Protein AF-A0A1U8QA23-F1 (afdb_monomer_lite)

pLDDT: mean 78.35, std 23.56, range [27.38, 98.5]

Structure (mmCIF, N/CA/C/O backbone):
data_AF-A0A1U8QA23-F1
#
_entry.id   AF-A0A1U8QA23-F1
#
loop_
_atom_site.group_PDB
_atom_site.id
_atom_site.type_symbol
_atom_site.label_atom_id
_atom_site.label_alt_id
_atom_site.label_comp_id
_atom_site.label_asym_id
_atom_site.label_entity_id
_atom_site.label_seq_id
_atom_site.pdbx_PDB_ins_code
_atom_site.Cartn_x
_atom_site.Cartn_y
_atom_site.Cartn_z
_atom_site.occupancy
_atom_site.B_iso_or_equiv
_atom_site.auth_seq_id
_atom_site.auth_comp_id
_atom_site.auth_asym_id
_atom_site.auth_atom_id
_atom_site.pdbx_PDB_model_num
ATOM 1 N N . MET A 1 1 ? 29.362 21.151 -8.380 1.00 37.22 1 MET A N 1
ATOM 2 C CA . MET A 1 1 ? 27.981 21.224 -8.911 1.00 37.22 1 MET A CA 1
ATOM 3 C C . MET A 1 1 ? 27.200 20.010 -8.411 1.00 37.22 1 MET A C 1
ATOM 5 O O . MET A 1 1 ? 27.409 18.971 -9.002 1.00 37.22 1 MET A O 1
ATOM 9 N N . ASN A 1 2 ? 26.430 20.076 -7.309 1.00 41.06 2 ASN A N 1
ATOM 10 C CA . ASN A 1 2 ? 25.436 19.033 -6.918 1.00 41.06 2 ASN A CA 1
ATOM 11 C C . ASN A 1 2 ? 24.645 19.322 -5.615 1.00 41.06 2 ASN A C 1
ATOM 13 O O . ASN A 1 2 ? 23.752 18.554 -5.280 1.00 41.06 2 ASN A O 1
ATOM 17 N N . GLY A 1 3 ? 24.900 20.423 -4.894 1.00 33.97 3 GLY A N 1
ATOM 18 C CA . GLY A 1 3 ? 24.151 20.753 -3.667 1.00 33.97 3 GLY A CA 1
ATOM 19 C C . GLY A 1 3 ? 22.783 21.406 -3.904 1.00 33.97 3 GLY A C 1
ATOM 20 O O . GLY A 1 3 ? 21.805 21.063 -3.246 1.00 33.97 3 GLY A O 1
ATOM 21 N N . GLU A 1 4 ? 22.675 22.308 -4.883 1.00 35.84 4 GLU A N 1
ATOM 22 C CA . GLU A 1 4 ? 21.451 23.106 -5.060 1.00 35.84 4 GLU A CA 1
ATOM 23 C C . GLU A 1 4 ? 20.293 22.324 -5.694 1.00 35.84 4 GLU A C 1
ATOM 25 O O . GLU A 1 4 ? 19.143 22.505 -5.302 1.00 35.84 4 GLU A O 1
ATOM 30 N N . LYS A 1 5 ? 20.572 21.373 -6.599 1.00 38.41 5 LYS A N 1
ATOM 31 C CA . LYS A 1 5 ? 19.530 20.531 -7.222 1.00 38.41 5 LYS A CA 1
ATOM 32 C C . LYS A 1 5 ? 18.782 19.665 -6.197 1.00 38.41 5 LYS A C 1
ATOM 34 O O . LYS A 1 5 ? 17.585 19.440 -6.345 1.00 38.41 5 LYS A O 1
ATOM 39 N N . PHE A 1 6 ? 19.460 19.231 -5.132 1.00 37.16 6 PHE A N 1
ATOM 40 C CA . PHE A 1 6 ? 18.865 18.429 -4.056 1.00 37.16 6 PHE A CA 1
ATOM 41 C C . PHE A 1 6 ? 17.946 19.257 -3.146 1.00 37.16 6 PHE A C 1
ATOM 43 O O . PHE A 1 6 ? 16.930 18.759 -2.656 1.00 37.16 6 PHE A O 1
ATOM 50 N N . LEU A 1 7 ? 18.277 20.537 -2.948 1.00 37.38 7 LEU A N 1
ATOM 51 C CA . LEU A 1 7 ? 17.457 21.469 -2.180 1.00 37.38 7 LEU A CA 1
ATOM 52 C C . LEU A 1 7 ? 16.174 21.824 -2.943 1.00 37.38 7 LEU A C 1
ATOM 54 O O . LEU A 1 7 ? 15.089 21.778 -2.366 1.00 37.38 7 LEU A O 1
ATOM 58 N N . TRP A 1 8 ? 16.279 22.049 -4.257 1.00 33.50 8 TRP A N 1
ATOM 59 C CA . TRP A 1 8 ? 15.119 22.226 -5.134 1.00 33.50 8 TRP A CA 1
ATOM 60 C C . TRP A 1 8 ? 14.220 20.992 -5.166 1.00 33.50 8 TRP A C 1
ATOM 62 O O . TRP A 1 8 ? 13.006 21.136 -5.089 1.00 33.50 8 TRP A O 1
ATOM 72 N N . TYR A 1 9 ? 14.788 19.785 -5.184 1.00 36.47 9 TYR A N 1
ATOM 73 C CA . TYR A 1 9 ? 14.017 18.541 -5.150 1.00 36.47 9 TYR A CA 1
ATOM 74 C C . TYR A 1 9 ? 13.249 18.352 -3.833 1.00 36.47 9 TYR A C 1
ATOM 76 O O . TYR A 1 9 ? 12.085 17.960 -3.836 1.00 36.47 9 TYR A O 1
ATOM 84 N N . ARG A 1 10 ? 13.867 18.700 -2.696 1.00 41.16 10 ARG A N 1
ATOM 85 C CA . ARG A 1 10 ? 13.212 18.683 -1.379 1.00 41.16 10 ARG A CA 1
ATOM 86 C C . ARG A 1 10 ? 12.112 19.729 -1.260 1.00 41.16 10 ARG A C 1
ATOM 88 O O . ARG A 1 10 ? 11.054 19.414 -0.731 1.00 41.16 10 ARG A O 1
ATOM 95 N N . ILE A 1 11 ? 12.336 20.940 -1.770 1.00 38.09 11 ILE A N 1
ATOM 96 C CA . ILE A 1 11 ? 11.325 22.006 -1.789 1.00 38.09 11 ILE A C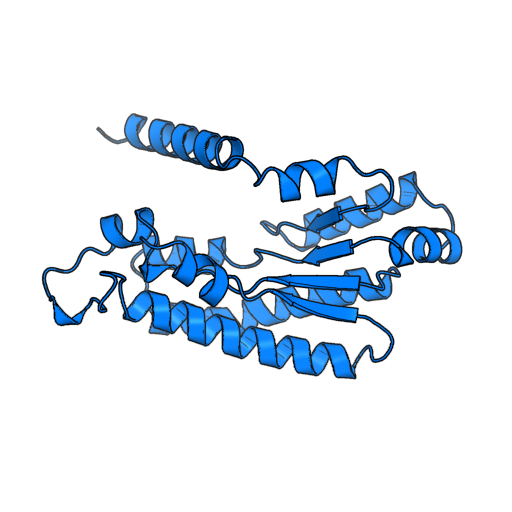A 1
ATOM 97 C C . ILE A 1 11 ? 10.185 21.644 -2.750 1.00 38.09 11 ILE A C 1
ATOM 99 O O . ILE A 1 11 ? 9.025 21.883 -2.428 1.00 38.09 11 ILE A O 1
ATOM 103 N N . PHE A 1 12 ? 10.489 21.016 -3.889 1.00 35.00 12 PHE A N 1
ATOM 104 C CA . PHE A 1 12 ? 9.500 20.537 -4.854 1.00 35.00 12 PHE A CA 1
ATOM 105 C C . PHE A 1 12 ? 8.664 19.386 -4.287 1.00 35.00 12 PHE A C 1
ATOM 107 O O . PHE A 1 12 ? 7.449 19.430 -4.409 1.00 35.00 12 PHE A O 1
ATOM 114 N N . LEU A 1 13 ? 9.266 18.419 -3.584 1.00 37.62 13 LEU A N 1
ATOM 115 C CA . LEU A 1 13 ? 8.546 17.343 -2.888 1.00 37.62 13 LEU A CA 1
ATOM 116 C C . LEU A 1 13 ? 7.729 17.846 -1.692 1.00 37.62 13 LEU A C 1
ATOM 118 O O . LEU A 1 13 ? 6.602 17.393 -1.514 1.00 37.62 13 LEU A O 1
ATOM 122 N N . LEU A 1 14 ? 8.245 18.798 -0.901 1.00 31.80 14 LEU A N 1
ATOM 123 C CA . LEU A 1 14 ? 7.465 19.434 0.170 1.00 31.80 14 LEU A CA 1
ATOM 124 C C . LEU A 1 14 ? 6.274 20.205 -0.404 1.00 31.80 14 LEU A C 1
ATOM 126 O O . LEU A 1 14 ? 5.190 20.173 0.168 1.00 31.80 14 LEU A O 1
ATOM 130 N N . ARG A 1 15 ? 6.463 20.875 -1.547 1.00 30.28 15 ARG A N 1
ATOM 131 C CA . ARG A 1 15 ? 5.374 21.542 -2.260 1.00 30.28 15 ARG A CA 1
ATOM 132 C C . ARG A 1 15 ? 4.425 20.541 -2.902 1.00 30.28 15 ARG A C 1
ATOM 134 O O . ARG A 1 15 ? 3.243 20.794 -2.834 1.00 30.28 15 ARG A O 1
ATOM 141 N N . LEU A 1 16 ? 4.869 19.398 -3.424 1.00 31.14 16 LEU A N 1
ATOM 142 C CA . LEU A 1 16 ? 3.978 18.363 -3.966 1.00 31.14 16 LEU A CA 1
ATOM 143 C C . LEU A 1 16 ? 3.131 17.713 -2.861 1.00 31.14 16 LEU A C 1
ATOM 145 O O . LEU A 1 16 ? 1.936 17.522 -3.039 1.00 31.14 16 LEU A O 1
ATOM 149 N N . LEU A 1 17 ? 3.720 17.453 -1.689 1.00 35.16 17 LEU A N 1
ATOM 150 C CA . LEU A 1 17 ? 3.010 16.955 -0.503 1.00 35.16 17 LEU A CA 1
ATOM 151 C C . LEU A 1 17 ? 1.998 17.964 0.064 1.00 35.16 17 LEU A C 1
ATOM 153 O O . LEU A 1 17 ? 1.035 17.553 0.705 1.00 35.16 17 LEU A O 1
ATOM 157 N N . LEU A 1 18 ? 2.202 19.262 -0.184 1.00 33.88 18 LEU A N 1
ATOM 158 C CA . LEU A 1 18 ? 1.293 20.344 0.212 1.00 33.88 18 LEU A CA 1
ATOM 159 C C . LEU A 1 18 ? 0.387 20.849 -0.931 1.00 33.88 18 LEU A C 1
ATOM 161 O O . LEU A 1 18 ? -0.528 21.622 -0.665 1.00 33.88 18 LEU A O 1
ATOM 165 N N . ALA A 1 19 ? 0.634 20.443 -2.180 1.00 27.38 19 ALA A N 1
ATOM 166 C CA . ALA A 1 19 ? -0.038 20.950 -3.382 1.00 27.38 19 ALA A CA 1
ATOM 167 C C . ALA A 1 19 ? -0.711 19.865 -4.223 1.00 27.38 19 ALA A C 1
ATOM 169 O O . ALA A 1 19 ? -1.238 20.186 -5.284 1.00 27.38 19 ALA A O 1
ATOM 170 N N . VAL A 1 20 ? -0.766 18.609 -3.767 1.00 32.06 20 VAL A N 1
ATOM 171 C CA . VAL A 1 20 ? -1.912 17.777 -4.142 1.00 32.06 20 VAL A CA 1
ATOM 172 C C . VAL A 1 20 ? -3.108 18.469 -3.494 1.00 32.06 20 VAL A C 1
ATOM 174 O O . VAL A 1 20 ? -3.175 18.484 -2.260 1.00 32.06 20 VAL A O 1
ATOM 177 N N . PRO A 1 21 ? -4.031 19.084 -4.261 1.00 29.62 21 PRO A N 1
ATOM 178 C CA . PRO A 1 21 ? -5.294 19.450 -3.669 1.00 29.62 21 PRO A CA 1
ATOM 179 C C . PRO A 1 21 ? -5.862 18.124 -3.187 1.00 29.62 21 PRO A C 1
ATOM 181 O O . PRO A 1 21 ? -6.154 17.236 -3.990 1.00 29.62 21 PRO A O 1
ATOM 184 N N . LEU A 1 22 ? -5.932 17.954 -1.865 1.00 35.25 22 LEU A N 1
ATOM 185 C CA . LEU A 1 22 ? -6.851 17.002 -1.270 1.00 35.25 22 LEU A CA 1
ATOM 186 C C . LEU A 1 22 ? -8.131 17.170 -2.075 1.00 35.25 22 LEU A C 1
ATOM 188 O O . LEU A 1 22 ? -8.658 18.286 -2.138 1.00 35.25 22 LEU A O 1
ATOM 192 N N . VAL A 1 23 ? -8.545 16.108 -2.772 1.00 31.39 23 VAL A N 1
ATOM 193 C CA . VAL A 1 23 ? -9.806 16.092 -3.513 1.00 31.39 23 VAL A CA 1
ATOM 194 C C . VAL A 1 23 ? -10.829 16.777 -2.603 1.00 31.39 23 VAL A C 1
ATOM 196 O O . VAL A 1 23 ? -10.808 16.493 -1.402 1.00 31.39 23 VAL A O 1
ATOM 199 N N . PRO A 1 24 ? -11.666 17.714 -3.077 1.00 28.77 24 PRO A N 1
ATOM 200 C CA . PRO A 1 24 ? -12.585 18.436 -2.197 1.00 28.77 24 PRO A CA 1
ATOM 201 C C . PRO A 1 24 ? -13.395 17.502 -1.275 1.00 28.77 24 PRO A C 1
ATOM 203 O O . PRO A 1 24 ? -13.703 17.872 -0.146 1.00 28.77 24 PRO A O 1
ATOM 206 N N . SER A 1 25 ? -13.619 16.250 -1.698 1.00 32.06 25 SER A N 1
ATOM 207 C CA . SER A 1 25 ? -14.158 15.154 -0.884 1.00 32.06 25 SER A CA 1
ATOM 208 C C . SER A 1 25 ? -13.278 14.724 0.302 1.00 32.06 25 SER A C 1
ATOM 210 O O . SER A 1 25 ? -13.803 14.513 1.386 1.00 32.06 25 SER A O 1
ATOM 212 N N . LEU A 1 26 ? -11.952 14.640 0.156 1.00 32.28 26 LEU A N 1
ATOM 213 C CA . LEU A 1 26 ? -11.015 14.335 1.245 1.00 32.28 26 LEU A CA 1
ATOM 214 C C . LEU A 1 26 ? -10.859 15.513 2.219 1.00 32.28 26 LEU A C 1
ATOM 216 O O . LEU A 1 26 ? -10.687 15.296 3.412 1.00 32.28 26 LEU A O 1
ATOM 220 N N . SER A 1 27 ? -10.941 16.761 1.738 1.00 28.70 27 SER A N 1
ATOM 221 C CA . SER A 1 27 ? -10.941 17.940 2.621 1.00 28.70 27 SER A CA 1
ATOM 222 C C . SER A 1 27 ? -12.263 18.092 3.384 1.00 28.70 27 SER A C 1
ATOM 224 O O . SER A 1 27 ? -12.243 18.505 4.542 1.00 28.70 27 SER A O 1
ATOM 226 N N . ALA A 1 28 ? -13.391 17.695 2.782 1.00 29.94 28 ALA A N 1
ATOM 227 C CA . ALA A 1 28 ? -14.678 17.583 3.468 1.00 29.94 28 ALA A CA 1
ATOM 228 C C . ALA A 1 28 ? -14.675 16.451 4.514 1.00 29.94 28 ALA A C 1
ATOM 230 O O . ALA A 1 28 ? -15.148 16.651 5.625 1.00 29.94 28 ALA A O 1
ATOM 231 N N . MET A 1 29 ? -14.038 15.315 4.210 1.00 31.12 29 MET A N 1
ATOM 232 C CA . MET A 1 29 ? -13.880 14.182 5.134 1.00 31.12 29 MET A CA 1
ATOM 233 C C . MET A 1 29 ? -12.963 14.483 6.335 1.00 31.12 29 MET A C 1
ATOM 235 O O . MET A 1 29 ? -13.013 13.781 7.335 1.00 31.12 29 MET A O 1
ATOM 239 N N . LEU A 1 30 ? -12.136 15.532 6.246 1.00 35.66 30 LEU A N 1
ATOM 240 C CA . LEU A 1 30 ? -11.261 16.018 7.322 1.00 35.66 30 LEU A CA 1
ATOM 241 C C . LEU A 1 30 ? -11.875 17.163 8.152 1.00 35.66 30 LEU A C 1
ATOM 243 O O . LEU A 1 30 ? -11.261 17.585 9.128 1.00 35.66 30 LEU A O 1
ATOM 247 N N . ARG A 1 31 ? -13.036 17.704 7.753 1.00 29.44 31 ARG A N 1
ATOM 248 C CA . ARG A 1 31 ? -13.739 18.806 8.447 1.00 29.44 31 ARG A CA 1
ATOM 249 C C . ARG A 1 31 ? -15.010 18.367 9.166 1.00 29.44 31 ARG A C 1
ATOM 251 O O . ARG A 1 31 ? -15.673 19.205 9.766 1.00 29.44 31 ARG A O 1
ATOM 258 N N . ASP A 1 32 ? -15.364 17.096 9.063 1.00 33.31 32 ASP A N 1
ATOM 259 C CA . ASP A 1 32 ? -16.530 16.551 9.732 1.00 33.31 32 ASP A CA 1
ATOM 260 C C . ASP A 1 32 ? -16.111 16.021 11.110 1.00 33.31 32 ASP A C 1
ATOM 262 O O . ASP A 1 32 ? -15.373 15.039 11.207 1.00 33.31 32 ASP A O 1
ATOM 266 N N . ASP A 1 33 ? -16.581 16.670 12.179 1.00 36.66 33 ASP A N 1
ATOM 267 C CA . ASP A 1 33 ? -16.347 16.280 13.581 1.00 36.66 33 ASP A CA 1
ATOM 268 C C . ASP A 1 33 ? -16.887 14.866 13.909 1.00 36.66 33 ASP A C 1
ATOM 270 O O . ASP A 1 33 ? -16.717 14.366 15.023 1.00 36.66 33 ASP A O 1
ATOM 274 N N . THR A 1 34 ? -17.529 14.196 12.944 1.00 33.78 34 THR A N 1
ATOM 275 C CA . THR A 1 34 ? -18.021 12.818 13.046 1.00 33.78 34 THR A CA 1
ATOM 276 C C . THR A 1 34 ? -17.021 11.752 12.573 1.00 33.78 34 THR A C 1
ATOM 278 O O . THR A 1 34 ? -17.153 10.599 12.985 1.00 33.78 34 THR A O 1
ATOM 281 N N . VAL A 1 35 ? -15.992 12.097 11.780 1.00 38.47 35 VAL A N 1
ATOM 282 C CA . VAL A 1 35 ? -14.988 11.141 11.270 1.00 38.47 35 VAL A CA 1
ATOM 283 C C . VAL A 1 35 ? -13.599 11.513 11.783 1.00 38.47 35 VAL A C 1
ATOM 285 O O . VAL A 1 35 ? -12.845 12.261 11.165 1.00 38.47 35 VAL A O 1
ATOM 288 N N . SER A 1 36 ? -13.206 10.934 12.918 1.00 47.22 36 SER A N 1
ATOM 289 C CA . SER A 1 36 ? -11.806 10.983 13.351 1.00 47.22 36 SER A CA 1
ATOM 290 C C . SER A 1 36 ? -10.959 10.107 12.422 1.00 47.22 36 SER A C 1
ATOM 292 O O . SER A 1 36 ? -10.948 8.883 12.554 1.00 47.22 36 SER A O 1
ATOM 294 N N . LEU A 1 37 ? -10.267 10.721 11.456 1.00 44.41 37 LEU A N 1
ATOM 295 C CA . LEU A 1 37 ? -9.309 10.031 10.592 1.00 44.41 37 LEU A CA 1
ATOM 296 C C . LEU A 1 37 ? -7.952 9.932 11.299 1.00 44.41 37 LEU A C 1
ATOM 298 O O . LEU A 1 37 ? -7.150 10.867 11.282 1.00 44.41 37 LEU A O 1
ATOM 302 N N . ALA A 1 38 ? -7.658 8.776 11.889 1.00 51.66 38 ALA A N 1
ATOM 303 C CA . ALA A 1 38 ? -6.324 8.492 12.408 1.00 51.66 38 ALA A CA 1
ATOM 304 C C . ALA A 1 38 ? -5.450 7.946 11.270 1.00 51.66 38 ALA A C 1
ATOM 306 O O . ALA A 1 38 ? -5.527 6.770 10.906 1.00 51.66 38 ALA A O 1
ATOM 307 N N . LYS A 1 39 ? -4.624 8.816 10.679 1.00 48.69 39 LYS A N 1
ATOM 308 C CA . LYS A 1 39 ? -3.647 8.430 9.655 1.00 48.69 39 LYS A CA 1
ATOM 309 C C . LYS A 1 39 ? -2.313 8.092 10.318 1.00 48.69 39 LYS A C 1
ATOM 311 O O . LYS A 1 39 ? -1.607 8.993 10.764 1.00 48.69 39 LYS A O 1
ATOM 316 N N . LEU A 1 40 ? -1.943 6.810 10.344 1.00 51.88 40 LEU A N 1
ATOM 317 C CA . LEU A 1 40 ? -0.582 6.403 10.704 1.00 51.88 40 LEU A CA 1
ATOM 318 C C . LEU A 1 40 ? 0.261 6.300 9.430 1.00 51.88 40 LEU A C 1
ATOM 320 O O . LEU A 1 40 ? 0.161 5.342 8.666 1.00 51.88 40 LEU A O 1
ATOM 324 N N . ILE A 1 41 ? 1.107 7.304 9.212 1.00 46.47 41 ILE A N 1
ATOM 325 C CA . ILE A 1 41 ? 2.158 7.279 8.187 1.00 46.47 41 ILE A CA 1
ATOM 326 C C . ILE A 1 41 ? 3.345 6.502 8.800 1.00 46.47 41 ILE A C 1
ATOM 328 O O . ILE A 1 41 ? 3.459 6.389 10.008 1.00 46.47 41 ILE A O 1
ATOM 332 N N . CYS A 1 42 ? 4.243 5.857 8.061 1.00 50.19 42 CYS A N 1
ATOM 333 C CA . CYS A 1 42 ? 5.327 5.105 8.722 1.00 50.19 42 CYS A CA 1
ATOM 334 C C . CYS A 1 42 ? 6.676 5.380 8.084 1.00 50.19 42 CYS A C 1
ATOM 336 O O . CYS A 1 42 ? 7.000 4.839 7.037 1.00 50.19 42 CYS A O 1
ATOM 338 N N . TRP A 1 43 ? 7.482 6.190 8.773 1.00 37.28 43 TRP A N 1
ATOM 339 C CA . TRP A 1 43 ? 8.927 6.307 8.536 1.00 37.28 43 TRP A CA 1
ATOM 340 C C . TRP A 1 43 ? 9.746 5.637 9.661 1.00 37.28 43 TRP A C 1
ATOM 342 O O . TRP A 1 43 ? 10.838 5.128 9.442 1.00 37.28 43 TRP A O 1
ATOM 352 N N . LYS A 1 44 ? 9.146 5.516 10.854 1.00 54.38 44 LYS A N 1
ATOM 353 C CA . LYS A 1 44 ? 9.478 4.562 11.923 1.00 54.38 44 LYS A CA 1
ATOM 354 C C . LYS A 1 44 ? 8.155 4.111 12.530 1.00 54.38 44 LYS A C 1
ATOM 356 O O . LYS A 1 44 ? 7.578 4.850 13.324 1.00 54.38 44 LYS A O 1
ATOM 361 N N . GLY A 1 45 ? 7.658 2.932 12.158 1.00 54.19 45 GLY A N 1
ATOM 362 C CA . GLY A 1 45 ? 6.313 2.517 12.575 1.00 54.19 45 GLY A CA 1
ATOM 363 C C . GLY A 1 45 ? 6.103 2.474 14.086 1.00 54.19 45 GLY A C 1
ATOM 364 O O . GLY A 1 45 ? 5.007 2.753 14.551 1.00 54.19 45 GLY A O 1
ATOM 365 N N . GLN A 1 46 ? 7.165 2.243 14.863 1.00 61.78 46 GLN A N 1
ATOM 366 C CA . GLN A 1 46 ? 7.075 2.2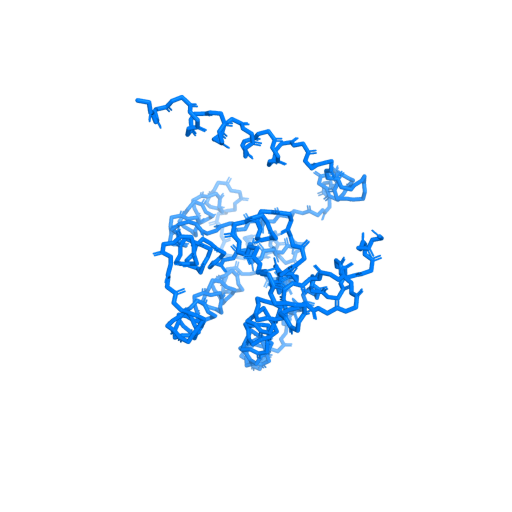83 16.319 1.00 61.78 46 GLN A CA 1
ATOM 367 C C . GLN A 1 46 ? 6.834 3.700 16.860 1.00 61.78 46 GLN A C 1
ATOM 369 O O . GLN A 1 46 ? 5.950 3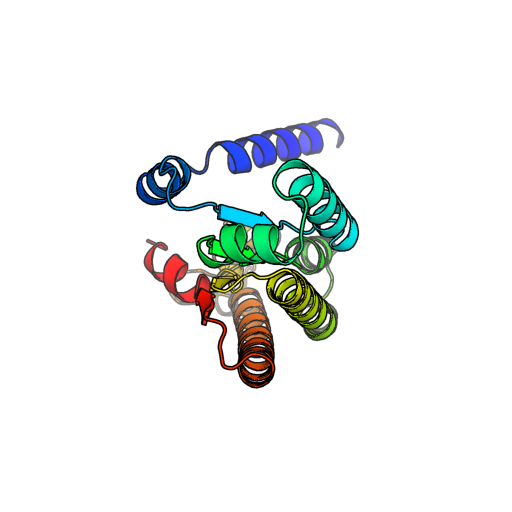.870 17.681 1.00 61.78 46 GLN A O 1
ATOM 374 N N . VAL A 1 47 ? 7.516 4.723 16.331 1.00 69.94 47 VAL A N 1
ATOM 375 C CA . VAL A 1 47 ? 7.400 6.105 16.838 1.00 69.94 47 VAL A CA 1
ATOM 376 C C . VAL A 1 47 ? 5.999 6.671 16.616 1.00 69.94 47 VAL A C 1
ATOM 378 O O . VAL A 1 47 ? 5.451 7.302 17.510 1.00 69.94 47 VAL A O 1
ATOM 381 N N . GLN A 1 48 ? 5.387 6.425 15.453 1.00 65.94 48 GLN A N 1
ATOM 382 C CA . GLN A 1 48 ? 4.021 6.904 15.214 1.00 65.94 48 GLN A CA 1
ATOM 383 C C . GLN A 1 48 ? 2.979 6.140 16.030 1.00 65.94 48 GLN A C 1
ATOM 385 O O . GLN A 1 48 ? 2.008 6.737 16.481 1.00 65.94 48 GLN A O 1
ATOM 390 N N . LEU A 1 49 ? 3.196 4.844 16.271 1.00 71.06 49 LEU A N 1
ATOM 391 C CA . LEU A 1 49 ? 2.369 4.084 17.205 1.00 71.06 49 LEU A CA 1
ATOM 392 C C . LEU A 1 49 ? 2.539 4.579 18.648 1.00 71.06 49 LEU A C 1
ATOM 394 O O . LEU A 1 49 ? 1.566 4.593 19.394 1.00 71.06 49 LEU A O 1
ATOM 398 N N . ASP A 1 50 ? 3.742 4.998 19.041 1.00 76.50 50 ASP A N 1
ATOM 399 C CA . ASP A 1 50 ? 4.003 5.563 20.365 1.00 76.50 50 ASP A CA 1
ATOM 400 C C . ASP A 1 50 ? 3.324 6.934 20.513 1.00 76.50 50 ASP A C 1
ATOM 402 O O . ASP A 1 50 ? 2.604 7.147 21.483 1.00 76.50 50 ASP A O 1
ATOM 406 N N . TRP A 1 51 ? 3.428 7.816 19.512 1.00 79.00 51 TRP A N 1
ATOM 407 C CA . TRP A 1 51 ? 2.689 9.086 19.487 1.00 79.00 51 TRP A CA 1
ATOM 408 C C . TRP A 1 51 ? 1.178 8.888 19.498 1.00 79.00 51 TRP A C 1
ATOM 410 O O . TRP A 1 51 ? 0.474 9.615 20.192 1.00 79.00 51 TRP A O 1
ATOM 420 N N . PHE A 1 52 ? 0.674 7.898 18.761 1.00 77.62 52 PHE A N 1
ATOM 421 C CA . PHE A 1 52 ? -0.736 7.533 18.804 1.00 77.62 52 PHE A CA 1
ATOM 422 C C . PHE A 1 52 ? -1.147 7.127 20.221 1.00 77.62 52 PHE A C 1
ATOM 424 O O . PHE A 1 52 ? -2.120 7.657 20.746 1.00 77.62 52 PHE A O 1
ATOM 431 N N . LYS A 1 53 ? -0.375 6.257 20.882 1.00 76.75 53 LYS A N 1
ATOM 432 C CA . LYS A 1 53 ? -0.632 5.861 22.274 1.00 76.75 53 LYS A CA 1
ATOM 433 C C . LYS A 1 53 ? -0.582 7.046 23.233 1.00 76.75 53 LYS A C 1
ATOM 435 O O . LYS A 1 53 ? -1.426 7.136 24.119 1.00 76.75 53 LYS A O 1
ATOM 440 N N . ASP A 1 54 ? 0.385 7.942 23.076 1.00 82.12 54 ASP A N 1
ATOM 441 C CA . ASP A 1 54 ? 0.496 9.135 23.915 1.00 82.12 54 ASP A CA 1
ATOM 442 C C . ASP A 1 54 ? -0.667 10.102 23.681 1.00 82.12 54 ASP A C 1
ATOM 444 O O . ASP A 1 54 ? -1.201 10.664 24.636 1.00 82.12 54 ASP A O 1
ATOM 448 N N . HIS A 1 55 ? -1.135 10.228 22.439 1.00 81.38 55 HIS A N 1
ATOM 449 C CA . HIS A 1 55 ? -2.341 10.980 22.128 1.00 81.38 55 HIS A CA 1
ATOM 450 C C . HIS A 1 55 ? -3.586 10.336 22.743 1.00 81.38 55 HIS A C 1
ATOM 452 O O . HIS A 1 55 ? -4.380 11.051 23.351 1.00 81.38 55 HIS A O 1
ATOM 458 N N . LEU A 1 56 ? -3.734 9.006 22.678 1.00 78.69 56 LEU A N 1
ATOM 459 C CA . LEU A 1 56 ? -4.839 8.304 23.338 1.00 78.69 56 LEU A CA 1
ATOM 460 C C . LEU A 1 56 ? -4.900 8.645 24.832 1.00 78.69 56 LEU A C 1
ATOM 462 O O . LEU A 1 56 ? -5.960 9.028 25.312 1.00 78.69 56 LEU A O 1
ATOM 466 N N . LYS A 1 57 ? -3.758 8.652 25.535 1.00 81.62 57 LYS A N 1
ATOM 467 C CA . LYS A 1 57 ? -3.692 9.056 26.955 1.00 81.62 57 LYS A CA 1
ATOM 468 C C . LYS A 1 57 ? -4.184 10.487 27.221 1.00 81.62 57 LYS A C 1
ATOM 470 O O . LYS A 1 57 ? -4.533 10.795 28.355 1.00 81.62 57 LYS A O 1
ATOM 475 N N . SER A 1 58 ? -4.176 11.369 26.218 1.00 82.00 58 SER A N 1
ATOM 476 C CA . SER A 1 58 ? -4.683 12.744 26.342 1.00 82.00 58 SER A CA 1
ATOM 477 C C . SER A 1 58 ? -6.188 12.885 26.093 1.00 82.00 58 SER A C 1
ATOM 479 O O . SER A 1 58 ? -6.769 13.882 26.512 1.00 82.00 58 SER A O 1
ATOM 481 N N . ILE A 1 59 ? -6.823 11.915 25.421 1.00 79.94 59 ILE A N 1
ATOM 482 C CA . ILE A 1 59 ? -8.231 12.006 24.989 1.00 79.94 59 ILE A CA 1
ATOM 483 C C . ILE A 1 59 ? -9.150 10.967 25.640 1.00 79.94 59 ILE A C 1
ATOM 485 O O . ILE A 1 59 ? -10.370 11.070 25.494 1.00 79.94 59 ILE A O 1
ATOM 489 N N . CYS A 1 60 ? -8.582 9.967 26.314 1.00 81.12 60 CYS A N 1
ATOM 490 C CA . CYS A 1 60 ? -9.295 8.951 27.076 1.00 81.12 60 CYS A CA 1
ATOM 491 C C . CYS A 1 60 ? -8.446 8.456 28.256 1.00 81.12 60 CYS A C 1
ATOM 493 O O . CYS A 1 60 ? -7.219 8.392 28.175 1.00 81.12 60 CYS A O 1
ATOM 495 N N . TYR A 1 61 ? -9.108 8.085 29.353 1.00 83.44 61 TYR A N 1
ATOM 496 C CA . TYR A 1 61 ? -8.448 7.693 30.605 1.00 83.44 61 TYR A CA 1
ATOM 497 C C . TYR A 1 61 ? -8.598 6.204 30.928 1.00 83.44 61 TYR A C 1
ATOM 499 O O . TYR A 1 61 ? -7.793 5.643 31.670 1.00 83.44 61 TYR A O 1
ATOM 507 N N . THR A 1 62 ? -9.618 5.549 30.369 1.00 84.94 62 THR A N 1
ATOM 508 C CA . THR A 1 62 ? -9.875 4.113 30.553 1.00 84.94 62 THR A CA 1
ATOM 509 C C . THR A 1 62 ? -9.906 3.390 29.213 1.00 84.94 62 THR A C 1
ATOM 511 O O . THR A 1 62 ? -10.268 3.977 28.195 1.00 84.94 62 THR A O 1
ATOM 514 N N . GLN A 1 63 ? -9.585 2.092 29.210 1.00 81.44 63 GLN A N 1
ATOM 515 C CA . GLN A 1 63 ? -9.623 1.275 27.992 1.00 81.44 63 GLN A CA 1
ATOM 516 C C . GLN A 1 63 ? -11.007 1.306 27.324 1.00 81.44 63 GLN A C 1
ATOM 518 O O . GLN A 1 63 ? -11.098 1.412 26.105 1.00 81.44 63 GLN A O 1
ATOM 523 N N . THR A 1 64 ? -12.079 1.263 28.118 1.00 85.00 64 THR A N 1
ATOM 524 C CA . THR A 1 64 ? -13.462 1.314 27.626 1.00 85.00 64 THR A CA 1
ATOM 525 C C . THR A 1 64 ? -13.784 2.654 26.969 1.00 85.00 64 THR A C 1
ATOM 527 O O . THR A 1 64 ? -14.395 2.689 25.905 1.00 85.00 64 THR A O 1
ATOM 530 N N . GLU A 1 65 ? -13.343 3.762 27.568 1.00 83.94 65 GLU A N 1
ATOM 531 C CA . GLU A 1 65 ? -13.531 5.096 26.993 1.00 83.94 65 GLU A CA 1
ATOM 532 C C . GLU A 1 65 ? -12.743 5.261 25.688 1.00 83.94 65 GLU A C 1
ATOM 534 O O . GLU A 1 65 ? -13.274 5.792 24.711 1.00 83.94 65 GLU A O 1
ATOM 539 N N . CYS A 1 66 ? -11.498 4.776 25.656 1.00 81.12 66 CYS A N 1
ATOM 540 C CA . CYS A 1 66 ? -10.686 4.771 24.445 1.00 81.12 66 CYS A CA 1
ATOM 541 C C . CYS A 1 66 ? -11.368 3.963 23.340 1.00 81.12 66 CYS A C 1
ATOM 543 O O . CYS A 1 66 ? -11.571 4.482 22.247 1.00 81.12 66 CYS A O 1
ATOM 545 N N . ALA A 1 67 ? -11.793 2.733 23.638 1.00 83.00 67 ALA A N 1
ATOM 546 C CA . ALA A 1 67 ? -12.470 1.877 22.673 1.00 83.00 67 ALA A CA 1
ATOM 547 C C . ALA A 1 67 ? -13.743 2.533 22.119 1.00 83.00 67 ALA A C 1
ATOM 549 O O . ALA A 1 67 ? -13.907 2.596 20.909 1.00 83.00 67 ALA A O 1
ATOM 550 N N . HIS A 1 68 ? -14.585 3.124 22.970 1.00 84.12 68 HIS A N 1
ATOM 551 C CA . HIS A 1 68 ? -15.809 3.803 22.532 1.00 84.12 68 HIS A CA 1
ATOM 552 C C . HIS A 1 68 ? -15.541 5.046 21.659 1.00 84.12 68 HIS A C 1
ATOM 554 O O . HIS A 1 68 ? -16.330 5.375 20.775 1.00 84.12 68 HIS A O 1
ATOM 560 N N . LYS A 1 69 ? -14.431 5.765 21.875 1.00 81.12 69 LYS A N 1
ATOM 561 C CA . LYS A 1 69 ? -14.030 6.874 20.987 1.00 81.12 69 LYS A CA 1
ATOM 562 C C . LYS A 1 69 ? -13.495 6.360 19.649 1.00 81.12 69 LYS A C 1
ATOM 564 O O . LYS A 1 69 ? -13.781 6.952 18.612 1.00 81.12 69 LYS A O 1
ATOM 569 N N . LEU A 1 70 ? -12.732 5.269 19.669 1.00 83.38 70 LEU A N 1
ATOM 570 C CA . LEU A 1 70 ? -12.093 4.715 18.477 1.00 83.38 70 LEU A CA 1
ATOM 571 C C . LEU A 1 70 ? -13.022 3.827 17.639 1.00 83.38 70 LEU A C 1
ATOM 573 O O . LEU A 1 70 ? -12.788 3.704 16.440 1.00 83.38 70 LEU A O 1
ATOM 577 N N . GLU A 1 71 ? -14.093 3.265 18.208 1.00 82.12 71 GLU A N 1
ATOM 578 C CA . GLU A 1 71 ? -15.051 2.434 17.460 1.00 82.12 71 GLU A CA 1
ATOM 579 C C . GLU A 1 71 ? -15.713 3.219 16.315 1.00 82.12 71 GLU A C 1
ATOM 581 O O . GLU A 1 71 ? -16.048 2.653 15.279 1.00 82.12 71 GLU A O 1
ATOM 586 N N . ARG A 1 72 ? -15.879 4.536 16.502 1.00 80.12 72 ARG A N 1
ATOM 587 C CA . ARG A 1 72 ? -16.509 5.453 15.538 1.00 80.12 72 ARG A CA 1
ATOM 588 C C . ARG A 1 72 ? -15.503 6.091 14.584 1.00 80.12 72 ARG A C 1
ATOM 590 O O . ARG A 1 72 ? -15.895 6.770 13.641 1.00 80.12 72 ARG A O 1
ATOM 597 N N . ALA A 1 73 ? -14.212 5.904 14.844 1.00 84.56 73 ALA A N 1
ATOM 598 C CA . ALA A 1 73 ? -13.138 6.470 14.051 1.00 84.56 73 ALA A CA 1
ATOM 599 C C . ALA A 1 73 ? -12.800 5.575 12.852 1.00 84.56 73 ALA A C 1
ATOM 601 O O . ALA A 1 73 ? -12.950 4.350 12.883 1.00 84.56 73 ALA A O 1
ATOM 602 N N . LEU A 1 74 ? -12.284 6.206 11.799 1.00 85.44 74 LEU A N 1
ATOM 603 C CA . LEU A 1 74 ? -11.783 5.521 10.619 1.00 85.44 74 LEU A CA 1
ATOM 604 C C . LEU A 1 74 ? -10.257 5.532 10.640 1.00 85.44 74 LEU A C 1
ATOM 606 O O . LEU A 1 74 ? -9.625 6.590 10.594 1.00 85.44 74 LEU A O 1
ATOM 610 N N . PHE A 1 75 ? -9.650 4.352 10.671 1.00 86.94 75 PHE A N 1
ATOM 611 C CA . PHE A 1 75 ? -8.198 4.227 10.710 1.00 86.94 75 PHE A CA 1
ATOM 612 C C . PHE A 1 75 ? -7.642 3.983 9.321 1.00 86.94 75 PHE A C 1
ATOM 614 O O . PHE A 1 75 ? -7.979 2.989 8.686 1.00 86.94 75 PHE A O 1
ATOM 621 N N . LEU A 1 76 ? -6.743 4.853 8.868 1.00 88.00 76 LEU A N 1
ATOM 622 C CA . LEU A 1 76 ? -5.993 4.645 7.635 1.00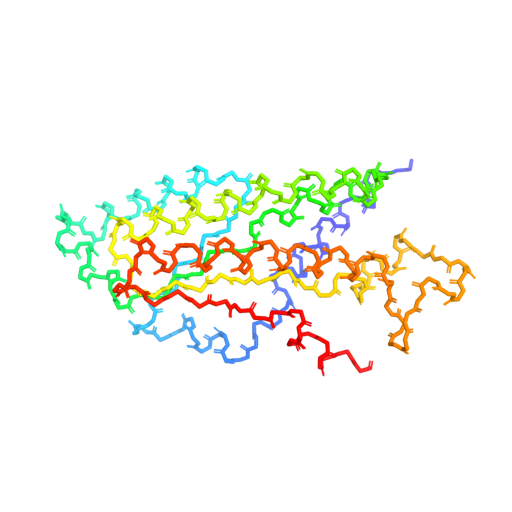 88.00 76 LEU A CA 1
ATOM 623 C C . LEU A 1 76 ? -4.571 4.200 7.988 1.00 88.00 76 LEU A C 1
ATOM 625 O O . LEU A 1 76 ? -3.767 4.992 8.490 1.00 88.00 76 LEU A O 1
ATOM 629 N N . VAL A 1 77 ? -4.258 2.933 7.716 1.00 86.50 77 VAL A N 1
ATOM 630 C CA . VAL A 1 77 ? -2.953 2.324 8.015 1.00 86.50 77 VAL A CA 1
ATOM 631 C C . VAL A 1 77 ? -2.162 2.188 6.716 1.00 86.50 77 VAL A C 1
ATOM 633 O O . VAL A 1 77 ? -2.234 1.173 6.028 1.00 86.50 77 VAL A O 1
ATOM 636 N N . GLY A 1 78 ? -1.425 3.240 6.357 1.00 74.38 78 GLY A N 1
ATOM 637 C CA . GLY A 1 78 ? -0.673 3.334 5.103 1.00 74.38 78 GLY A CA 1
ATOM 638 C C . GLY A 1 78 ? -0.284 4.779 4.759 1.00 74.38 78 GLY A C 1
ATOM 639 O O . GLY A 1 78 ? -0.787 5.730 5.356 1.00 74.38 78 GLY A O 1
ATOM 640 N N . GLU A 1 79 ? 0.616 5.042 3.810 1.00 69.50 79 GLU A N 1
ATOM 641 C CA . GLU A 1 79 ? 1.365 4.156 2.897 1.00 69.50 79 GLU A CA 1
ATOM 642 C C . GLU A 1 79 ? 2.666 3.650 3.563 1.00 69.50 79 GLU A C 1
ATOM 644 O O . GLU A 1 79 ? 3.706 4.313 3.523 1.00 69.50 79 GLU A O 1
ATOM 649 N N . VAL A 1 80 ? 2.631 2.501 4.241 1.00 73.56 80 VAL A N 1
ATOM 650 C CA . VAL A 1 80 ? 3.818 1.943 4.920 1.00 73.56 80 VAL A CA 1
ATOM 651 C C . VAL A 1 80 ? 4.672 1.206 3.888 1.00 73.56 80 VAL A C 1
ATOM 653 O O . VAL A 1 80 ? 4.140 0.469 3.066 1.00 73.56 80 VAL A O 1
ATOM 656 N N . GLY A 1 81 ? 5.995 1.366 3.942 1.00 75.12 81 GLY A N 1
ATOM 657 C CA . GLY A 1 81 ? 6.914 0.652 3.049 1.00 75.12 81 GLY A CA 1
ATOM 658 C C . GLY A 1 81 ? 7.222 1.353 1.731 1.00 75.12 81 GLY A C 1
ATOM 659 O O . GLY A 1 81 ? 8.156 0.950 1.044 1.00 75.12 81 GLY A O 1
ATOM 660 N N . GLY A 1 82 ? 6.486 2.424 1.403 1.00 84.12 82 GLY A N 1
ATOM 661 C CA . GLY A 1 82 ? 6.713 3.229 0.202 1.00 84.12 82 GLY A CA 1
ATOM 662 C C . GLY A 1 82 ? 8.172 3.637 0.048 1.00 84.12 82 GLY A C 1
ATOM 663 O O . GLY A 1 82 ? 8.803 3.411 -0.978 1.00 84.12 82 GLY A O 1
ATOM 664 N N . ASN A 1 83 ? 8.741 4.186 1.116 1.00 83.81 83 ASN A N 1
ATOM 665 C CA . ASN A 1 83 ? 10.134 4.611 1.142 1.00 83.81 83 ASN A CA 1
ATOM 666 C C . ASN A 1 83 ? 11.112 3.442 0.965 1.00 83.81 83 ASN A C 1
ATOM 668 O O . ASN A 1 83 ? 12.097 3.592 0.251 1.00 83.81 83 ASN A O 1
ATOM 672 N N . ASP A 1 84 ? 10.840 2.290 1.568 1.00 85.31 84 ASP A N 1
ATOM 673 C CA . ASP A 1 84 ? 11.716 1.119 1.566 1.00 85.31 84 ASP A CA 1
ATOM 674 C C . ASP A 1 84 ? 11.997 0.620 0.142 1.00 85.31 84 ASP A C 1
ATOM 676 O O . ASP A 1 84 ? 13.157 0.431 -0.226 1.00 85.31 84 ASP A O 1
ATOM 680 N N . TYR A 1 85 ? 10.958 0.472 -0.690 1.00 90.12 85 TYR A N 1
ATOM 681 C CA . TYR A 1 85 ? 11.154 0.096 -2.093 1.00 90.12 85 TYR A CA 1
ATOM 682 C C . TYR A 1 85 ? 11.493 1.290 -2.989 1.00 90.12 85 TYR A C 1
ATOM 684 O O . TYR A 1 85 ? 12.335 1.137 -3.869 1.00 90.12 85 TYR A O 1
ATOM 692 N N . ASN A 1 86 ? 10.916 2.482 -2.768 1.00 91.62 86 ASN A N 1
ATOM 693 C CA . ASN A 1 86 ? 11.225 3.658 -3.591 1.00 91.62 86 ASN A CA 1
ATOM 694 C C . ASN A 1 86 ? 12.722 3.999 -3.507 1.00 91.62 86 ASN A C 1
ATOM 696 O O . ASN A 1 86 ? 13.384 4.116 -4.535 1.00 91.62 86 ASN A O 1
ATOM 700 N N . TYR A 1 87 ? 13.291 4.112 -2.299 1.00 91.75 87 TYR A N 1
ATOM 701 C CA . TYR A 1 87 ? 14.721 4.400 -2.140 1.00 91.75 87 TYR A CA 1
ATOM 702 C C . TYR A 1 87 ? 15.595 3.309 -2.754 1.00 91.75 87 TYR A C 1
ATOM 704 O O . TYR A 1 87 ? 16.592 3.632 -3.394 1.00 91.75 87 TYR A O 1
ATOM 712 N N . ALA A 1 88 ? 15.212 2.040 -2.608 1.00 91.88 88 ALA A N 1
ATOM 713 C CA . ALA A 1 88 ? 15.938 0.930 -3.208 1.00 91.88 88 ALA A CA 1
ATOM 714 C C . ALA A 1 88 ? 15.947 1.002 -4.744 1.00 91.88 88 ALA A C 1
ATOM 716 O O . ALA A 1 88 ? 17.010 0.847 -5.348 1.00 91.88 88 ALA A O 1
ATOM 717 N N . PHE A 1 89 ? 14.805 1.319 -5.368 1.00 94.00 89 PHE A N 1
ATOM 718 C CA . PHE A 1 89 ? 14.724 1.560 -6.809 1.00 94.00 89 PHE A CA 1
ATOM 719 C C . PHE A 1 89 ? 15.669 2.686 -7.236 1.00 94.00 89 PHE A C 1
ATOM 721 O O . PHE A 1 89 ? 16.478 2.502 -8.143 1.00 94.00 89 PHE A O 1
ATOM 728 N N . PHE A 1 90 ? 15.627 3.838 -6.558 1.00 94.38 90 PHE A N 1
ATOM 729 C CA . PHE A 1 90 ? 16.490 4.980 -6.894 1.00 94.38 90 PHE A CA 1
ATOM 730 C C . PHE A 1 90 ? 17.977 4.758 -6.567 1.00 94.38 90 PHE A C 1
ATOM 732 O O . PHE A 1 90 ? 18.822 5.506 -7.052 1.00 94.38 90 PHE A O 1
ATOM 739 N N . GLN A 1 91 ? 18.313 3.728 -5.788 1.00 95.25 91 GLN A N 1
ATOM 740 C CA . GLN A 1 91 ? 19.688 3.261 -5.575 1.00 95.25 91 GLN A CA 1
ATOM 741 C C . GLN A 1 91 ? 20.148 2.227 -6.613 1.00 95.25 91 GLN A C 1
ATOM 743 O O . GLN A 1 91 ? 21.268 1.728 -6.518 1.00 95.25 91 GLN A O 1
ATOM 748 N N . GLY A 1 92 ? 19.314 1.905 -7.604 1.00 93.81 92 GLY A N 1
ATOM 749 C CA . GLY A 1 92 ? 19.663 0.986 -8.685 1.00 93.81 92 GLY A CA 1
ATOM 750 C C . GLY A 1 92 ? 19.534 -0.493 -8.322 1.00 93.81 92 GLY A C 1
ATOM 751 O O . GLY A 1 92 ? 20.077 -1.333 -9.037 1.00 93.81 92 GLY A O 1
ATOM 752 N N . LYS A 1 93 ? 18.828 -0.837 -7.235 1.00 95.31 93 LYS A N 1
ATOM 753 C CA . LYS A 1 93 ? 18.515 -2.240 -6.933 1.00 95.31 93 LYS A CA 1
ATOM 754 C C . LYS A 1 93 ? 17.558 -2.813 -7.970 1.00 95.31 93 LYS A C 1
ATOM 756 O O . LYS A 1 93 ? 16.658 -2.131 -8.462 1.00 95.31 93 LYS A O 1
ATOM 761 N N . THR A 1 94 ? 17.735 -4.090 -8.276 1.00 96.12 94 THR A N 1
ATOM 762 C CA . THR A 1 94 ? 16.872 -4.801 -9.221 1.00 96.12 94 THR A CA 1
ATOM 763 C C . THR A 1 94 ? 15.477 -5.030 -8.635 1.00 96.12 94 THR A C 1
ATOM 765 O O . THR A 1 94 ? 15.302 -5.134 -7.420 1.00 96.12 94 THR A O 1
ATOM 768 N N . ILE A 1 95 ? 14.466 -5.181 -9.500 1.00 95.88 95 ILE A N 1
ATOM 769 C CA . ILE A 1 95 ? 13.098 -5.527 -9.068 1.00 95.88 95 ILE A CA 1
ATOM 770 C C . ILE A 1 95 ? 13.106 -6.806 -8.216 1.00 95.88 95 ILE A C 1
ATOM 772 O O . ILE A 1 95 ? 12.436 -6.848 -7.188 1.00 95.88 95 ILE A O 1
ATOM 776 N N . GLY A 1 96 ? 13.891 -7.819 -8.601 1.00 95.69 96 GLY A N 1
ATOM 777 C CA . GLY A 1 96 ? 13.993 -9.079 -7.859 1.00 95.69 96 GLY A CA 1
ATOM 778 C C . GLY A 1 96 ? 14.543 -8.900 -6.440 1.00 95.69 96 GLY A C 1
ATOM 779 O O . GLY A 1 96 ? 13.991 -9.457 -5.493 1.00 95.69 96 GLY A O 1
ATOM 780 N N . GLU A 1 97 ? 15.574 -8.068 -6.257 1.00 95.75 97 GLU A N 1
ATOM 781 C CA . GLU A 1 97 ? 16.064 -7.724 -4.915 1.00 95.75 97 GLU A CA 1
ATOM 782 C C . GLU A 1 97 ? 14.987 -7.019 -4.086 1.00 95.75 97 GLU A C 1
ATOM 784 O O . GLU A 1 97 ? 14.798 -7.339 -2.916 1.00 95.75 97 GLU A O 1
ATOM 789 N N . ILE A 1 98 ? 14.259 -6.076 -4.681 1.00 96.06 98 ILE A N 1
ATOM 790 C CA . ILE A 1 98 ? 13.260 -5.270 -3.969 1.00 96.06 98 ILE A CA 1
ATOM 791 C C . ILE A 1 98 ? 12.012 -6.099 -3.629 1.00 96.06 98 ILE A C 1
ATOM 793 O O . ILE A 1 98 ? 11.409 -5.907 -2.573 1.00 96.06 98 ILE A O 1
ATOM 797 N N . GLN A 1 99 ? 11.648 -7.082 -4.458 1.00 96.69 99 GLN A N 1
ATOM 798 C CA . GLN A 1 99 ? 10.578 -8.037 -4.149 1.00 96.69 99 GLN A CA 1
ATOM 799 C C . GLN A 1 99 ? 10.832 -8.797 -2.841 1.00 96.69 99 GLN A C 1
ATOM 801 O O . GLN A 1 99 ? 9.874 -9.099 -2.128 1.00 96.69 99 GLN A O 1
ATOM 806 N N . SER A 1 100 ? 12.097 -9.037 -2.471 1.00 96.44 100 SER A N 1
ATOM 807 C CA . SER A 1 100 ? 12.439 -9.668 -1.188 1.00 96.44 100 SER A CA 1
ATOM 808 C C . SER A 1 100 ? 12.039 -8.826 0.035 1.00 96.44 100 SER A C 1
ATOM 810 O O . SER A 1 100 ? 11.883 -9.367 1.127 1.00 96.44 100 SER A O 1
ATOM 812 N N . TYR A 1 101 ? 11.806 -7.517 -0.127 1.00 93.19 101 TYR A N 1
ATOM 813 C CA . TYR A 1 101 ? 11.410 -6.624 0.970 1.00 93.19 101 TYR A CA 1
ATOM 814 C C . TYR A 1 101 ? 9.909 -6.707 1.256 1.00 93.19 101 TYR A C 1
ATOM 816 O O . TYR A 1 101 ? 9.473 -6.477 2.386 1.00 93.19 101 TYR A O 1
ATOM 824 N N . VAL A 1 102 ? 9.113 -7.067 0.244 1.00 95.38 102 VAL A N 1
ATOM 825 C CA . VAL A 1 102 ? 7.645 -7.037 0.292 1.00 95.38 102 VAL A CA 1
ATOM 826 C C . VAL A 1 102 ? 7.071 -7.866 1.445 1.00 95.38 102 VAL A C 1
ATOM 828 O O . VAL A 1 102 ? 6.238 -7.320 2.168 1.00 95.38 102 VAL A O 1
ATOM 831 N N . PRO A 1 103 ? 7.503 -9.119 1.711 1.00 95.00 103 PRO A N 1
ATOM 832 C CA . PRO A 1 103 ? 6.976 -9.882 2.843 1.00 95.00 103 PRO A CA 1
ATOM 833 C C . PRO A 1 103 ? 7.194 -9.179 4.189 1.00 95.00 103 PRO A C 1
ATOM 835 O O . PRO A 1 103 ? 6.292 -9.147 5.025 1.00 95.00 103 PRO A O 1
ATOM 838 N N . HIS A 1 104 ? 8.364 -8.562 4.384 1.00 92.56 104 HIS A N 1
ATOM 839 C CA . HIS A 1 104 ? 8.684 -7.838 5.614 1.00 92.56 104 HIS A CA 1
ATOM 840 C C . HIS A 1 104 ? 7.840 -6.569 5.762 1.00 92.56 104 HIS A C 1
ATOM 842 O O . HIS A 1 104 ? 7.300 -6.316 6.839 1.00 92.56 104 HIS A O 1
ATOM 848 N N . ILE A 1 105 ? 7.680 -5.800 4.684 1.00 91.75 105 ILE A N 1
ATOM 849 C CA . ILE A 1 105 ? 6.848 -4.591 4.659 1.00 91.75 105 ILE A CA 1
ATOM 850 C C . ILE A 1 105 ? 5.384 -4.932 4.958 1.00 91.75 105 ILE A C 1
ATOM 852 O O . ILE A 1 105 ? 4.769 -4.333 5.842 1.00 91.75 105 ILE A O 1
ATOM 856 N N . VAL A 1 106 ? 4.835 -5.933 4.265 1.00 94.44 106 VAL A N 1
ATOM 857 C CA . VAL A 1 106 ? 3.449 -6.381 4.443 1.00 94.44 106 VAL A CA 1
ATOM 858 C C . VAL A 1 106 ? 3.214 -6.884 5.866 1.00 94.44 106 VAL A C 1
ATOM 860 O O . VAL A 1 106 ? 2.182 -6.568 6.461 1.00 94.44 106 VAL A O 1
ATOM 863 N N . GLN A 1 107 ? 4.179 -7.592 6.460 1.00 92.75 107 GLN A N 1
ATOM 864 C CA . GLN A 1 107 ? 4.079 -7.995 7.861 1.00 92.75 107 GLN A CA 1
ATOM 865 C C . GLN A 1 107 ? 4.027 -6.780 8.797 1.00 92.75 107 GLN A C 1
ATOM 867 O O . GLN A 1 107 ? 3.203 -6.754 9.707 1.00 92.75 107 GLN A O 1
ATOM 872 N N . LYS A 1 108 ? 4.834 -5.737 8.553 1.00 90.06 108 LYS A N 1
ATOM 873 C CA . LYS A 1 108 ? 4.780 -4.500 9.352 1.00 90.06 108 LYS A CA 1
ATOM 874 C C . LYS A 1 108 ? 3.442 -3.775 9.232 1.00 90.06 108 LYS A C 1
ATOM 876 O O . LYS A 1 108 ? 2.965 -3.252 10.237 1.00 90.06 108 LYS A O 1
ATOM 881 N N . ILE A 1 109 ? 2.821 -3.777 8.053 1.00 91.31 109 ILE A N 1
ATOM 882 C CA . ILE A 1 109 ? 1.465 -3.240 7.857 1.00 91.31 109 ILE A CA 1
ATOM 883 C C . ILE A 1 109 ? 0.451 -4.038 8.666 1.00 91.31 109 ILE A C 1
ATOM 885 O O . ILE A 1 109 ? -0.330 -3.454 9.414 1.00 91.31 109 ILE A O 1
ATOM 889 N N . LYS A 1 110 ? 0.494 -5.371 8.555 1.00 93.25 110 LYS A N 1
ATOM 890 C CA . LYS A 1 110 ? -0.392 -6.265 9.303 1.00 93.25 110 LYS A CA 1
ATOM 891 C C . LYS A 1 110 ? -0.246 -6.052 10.812 1.00 93.25 110 LYS A C 1
ATOM 893 O O . LYS A 1 110 ? -1.254 -5.931 11.498 1.00 93.25 110 LYS A O 1
ATOM 898 N N . ASP A 1 111 ? 0.981 -5.940 11.319 1.00 91.50 111 ASP A N 1
ATOM 899 C CA . ASP A 1 111 ? 1.256 -5.693 12.740 1.00 91.50 111 ASP A CA 1
ATOM 900 C C . ASP A 1 111 ? 0.757 -4.314 13.201 1.00 91.50 111 ASP A C 1
ATOM 902 O O . ASP A 1 111 ? 0.256 -4.177 14.315 1.00 91.50 111 ASP A O 1
ATOM 906 N N . ALA A 1 112 ? 0.895 -3.278 12.367 1.00 88.06 112 ALA A N 1
ATOM 907 C CA . ALA A 1 112 ? 0.386 -1.942 12.676 1.00 88.06 112 ALA A CA 1
ATOM 908 C C . ALA A 1 112 ? -1.149 -1.920 12.716 1.00 88.06 112 ALA A C 1
ATOM 910 O O . ALA A 1 112 ? -1.723 -1.386 13.664 1.00 88.06 112 ALA A O 1
ATOM 911 N N . ALA A 1 113 ? -1.798 -2.555 11.735 1.00 92.25 113 ALA A N 1
ATOM 912 C CA . ALA A 1 113 ? -3.246 -2.725 11.703 1.00 92.25 113 ALA A CA 1
ATOM 913 C C . ALA A 1 113 ? -3.735 -3.512 12.928 1.00 92.25 113 ALA A C 1
ATOM 915 O O . ALA A 1 113 ? -4.658 -3.077 13.607 1.00 92.25 113 ALA A O 1
ATOM 916 N N . ARG A 1 114 ? -3.051 -4.606 13.281 1.00 93.44 114 ARG A N 1
ATOM 917 C CA . ARG A 1 114 ? -3.337 -5.378 14.495 1.00 93.44 114 ARG A CA 1
ATOM 918 C C . ARG A 1 114 ? -3.306 -4.500 15.745 1.00 93.44 114 ARG A C 1
ATOM 920 O O . ARG A 1 114 ? -4.261 -4.478 16.508 1.00 93.44 114 ARG A O 1
ATOM 927 N N . LYS A 1 115 ? -2.245 -3.707 15.911 1.00 89.19 115 LYS A N 1
ATOM 928 C CA . LYS A 1 115 ? -2.093 -2.833 17.079 1.00 89.19 115 LYS A CA 1
ATOM 929 C C . LYS A 1 115 ? -3.222 -1.815 17.202 1.00 89.19 115 LYS A C 1
ATOM 931 O O . LYS A 1 115 ? -3.678 -1.604 18.317 1.00 89.19 115 LYS A O 1
ATOM 936 N N . VAL A 1 116 ? -3.665 -1.169 16.120 1.00 87.38 116 VAL A N 1
ATOM 937 C CA . VAL A 1 116 ? -4.776 -0.201 16.231 1.00 87.38 116 VAL A CA 1
ATOM 938 C C . VAL A 1 116 ? -6.096 -0.894 16.571 1.00 87.38 116 VAL A C 1
ATOM 940 O O . VAL A 1 116 ? -6.858 -0.370 17.379 1.00 87.38 116 VAL A O 1
ATOM 943 N N . ILE A 1 117 ? -6.320 -2.100 16.043 1.00 92.44 117 ILE A N 1
ATOM 944 C CA . ILE A 1 117 ? -7.485 -2.929 16.373 1.00 92.44 117 ILE A CA 1
ATOM 945 C C . ILE A 1 117 ? -7.471 -3.318 17.855 1.00 92.44 117 ILE A C 1
ATOM 947 O O . ILE A 1 117 ? -8.464 -3.113 18.545 1.00 92.44 117 ILE A O 1
ATOM 951 N N . ASP A 1 118 ? -6.326 -3.762 18.379 1.00 90.19 118 ASP A N 1
ATOM 952 C CA . ASP A 1 118 ? -6.165 -4.113 19.798 1.00 90.19 118 ASP A CA 1
ATOM 953 C C . ASP A 1 118 ? -6.431 -2.921 20.745 1.00 90.19 118 ASP A C 1
ATOM 955 O O . ASP A 1 118 ? -6.700 -3.112 21.930 1.00 90.19 118 ASP A O 1
ATOM 959 N N . HIS A 1 119 ? -6.366 -1.680 20.242 1.00 85.06 119 HIS A N 1
ATOM 960 C CA . HIS A 1 119 ? -6.697 -0.470 21.006 1.00 85.06 119 HIS A CA 1
ATOM 961 C C . HIS A 1 119 ? -8.163 -0.029 20.848 1.00 85.06 119 HIS A C 1
ATOM 963 O O . HIS A 1 119 ? -8.555 0.948 21.479 1.00 85.06 119 HIS A O 1
ATOM 969 N N . GLY A 1 120 ? -8.980 -0.745 20.069 1.00 88.31 120 GLY A N 1
ATOM 970 C CA . GLY A 1 120 ? -10.420 -0.502 19.928 1.00 88.31 120 GLY A CA 1
ATOM 971 C C . GLY A 1 120 ? -10.862 0.064 18.577 1.00 88.31 120 GLY A C 1
ATOM 972 O O . GLY A 1 120 ? -12.008 0.486 18.448 1.00 88.31 120 GLY A O 1
ATOM 973 N N . ALA A 1 121 ? -9.989 0.091 17.566 1.00 89.06 121 ALA A N 1
ATOM 974 C CA . ALA A 1 121 ? -10.397 0.452 16.210 1.00 89.06 121 ALA A CA 1
ATOM 975 C C . ALA A 1 121 ? -11.353 -0.601 15.622 1.00 89.06 121 ALA A C 1
ATOM 977 O O . ALA A 1 121 ? -10.977 -1.766 15.500 1.00 89.06 121 ALA A O 1
ATOM 978 N N . GLN A 1 122 ? -12.547 -0.177 15.189 1.00 94.31 122 GLN A N 1
ATOM 979 C CA . GLN A 1 122 ? -13.530 -1.068 14.548 1.00 94.31 122 GLN A CA 1
ATOM 980 C C . GLN A 1 122 ? -13.562 -0.969 13.018 1.00 94.31 122 GLN A C 1
ATOM 982 O O . GLN A 1 122 ? -14.042 -1.887 12.354 1.00 94.31 122 GLN A O 1
ATOM 987 N N . THR A 1 123 ? -13.025 0.112 12.440 1.00 93.00 123 THR A N 1
ATOM 988 C CA . THR A 1 123 ? -12.941 0.284 10.982 1.00 93.00 123 THR A CA 1
ATOM 989 C C . THR A 1 123 ? -11.528 0.672 10.560 1.00 93.00 123 THR A C 1
ATOM 991 O O . THR A 1 123 ? -11.033 1.744 10.910 1.00 93.00 123 THR A O 1
ATOM 994 N N . VAL A 1 124 ? -10.875 -0.194 9.781 1.00 93.81 124 VAL A N 1
ATOM 995 C CA . VAL A 1 124 ? -9.492 -0.023 9.315 1.00 93.81 124 VAL A CA 1
ATOM 996 C C . VAL A 1 124 ? -9.430 -0.122 7.794 1.00 93.81 124 VAL A C 1
ATOM 998 O O . VAL A 1 124 ? -9.772 -1.148 7.213 1.00 93.81 124 VAL A O 1
ATOM 1001 N N . ILE A 1 125 ? -8.934 0.925 7.142 1.00 94.81 125 ILE A N 1
ATOM 1002 C CA . ILE A 1 125 ? -8.608 0.954 5.718 1.00 94.81 125 ILE A CA 1
ATOM 1003 C C . ILE A 1 125 ? -7.101 0.787 5.553 1.00 94.81 125 ILE A C 1
ATOM 1005 O O . ILE A 1 125 ? -6.302 1.502 6.163 1.00 94.81 125 ILE A O 1
ATOM 1009 N N . VAL A 1 126 ? -6.715 -0.133 4.676 1.00 94.69 126 VAL A N 1
ATOM 1010 C CA . VAL A 1 126 ? -5.324 -0.362 4.295 1.00 94.69 126 VAL A CA 1
ATOM 1011 C C . VAL A 1 126 ? -5.197 -0.189 2.781 1.00 94.69 126 VAL A C 1
ATOM 1013 O O . VAL A 1 126 ? -5.730 -1.014 2.030 1.00 94.69 126 VAL A O 1
ATOM 1016 N N . PRO A 1 127 ? -4.541 0.883 2.310 1.00 93.62 127 PRO A N 1
ATOM 1017 C CA . PRO A 1 127 ? -4.361 1.115 0.889 1.00 93.62 127 PRO A CA 1
ATOM 1018 C C . PRO A 1 127 ? -3.303 0.195 0.282 1.00 93.62 127 PRO A C 1
ATOM 1020 O O . PRO A 1 127 ? -2.302 -0.151 0.915 1.00 93.62 127 PRO A O 1
ATOM 1023 N N . GLY A 1 128 ? -3.557 -0.215 -0.959 1.00 93.44 128 GLY A N 1
ATOM 1024 C CA . GLY A 1 128 ? -2.560 -0.820 -1.829 1.00 93.44 128 GLY A CA 1
ATOM 1025 C C . GLY A 1 128 ? -1.613 0.215 -2.422 1.00 93.44 128 GLY A C 1
ATOM 1026 O O . GLY A 1 128 ? -1.867 1.412 -2.393 1.00 93.44 128 GLY A O 1
ATOM 1027 N N . ASN A 1 129 ? -0.530 -0.270 -3.010 1.00 93.31 129 ASN A N 1
ATOM 1028 C CA . ASN A 1 129 ? 0.394 0.552 -3.763 1.00 93.31 129 ASN A CA 1
ATOM 1029 C C . ASN A 1 129 ? -0.236 1.017 -5.086 1.00 93.31 129 ASN A C 1
ATOM 1031 O O . ASN A 1 129 ? -1.014 0.301 -5.724 1.00 93.31 129 ASN A O 1
ATOM 1035 N N . PHE A 1 130 ? 0.165 2.211 -5.499 1.00 93.00 130 PHE A N 1
ATOM 1036 C CA . PHE A 1 130 ? -0.199 2.864 -6.751 1.00 93.00 130 PHE A CA 1
ATOM 1037 C C . PHE A 1 130 ? 0.390 2.145 -7.977 1.00 93.00 130 PHE A C 1
ATOM 1039 O O . PHE A 1 130 ? 1.342 1.369 -7.833 1.00 93.00 130 PHE A O 1
ATOM 1046 N N . PRO A 1 131 ? -0.087 2.436 -9.204 1.00 94.62 131 PRO A N 1
ATOM 1047 C CA . PRO A 1 131 ? 0.584 1.984 -10.414 1.00 94.62 131 PRO A CA 1
ATOM 1048 C C . PRO A 1 131 ? 1.845 2.828 -10.637 1.00 94.62 131 PRO A C 1
ATOM 1050 O O . PRO A 1 131 ? 1.870 3.795 -11.399 1.00 94.62 131 PRO A O 1
ATOM 1053 N N . ILE A 1 132 ? 2.904 2.510 -9.886 1.00 94.38 132 ILE A N 1
ATOM 1054 C CA . ILE A 1 132 ? 4.113 3.341 -9.804 1.00 94.38 132 ILE A CA 1
ATOM 1055 C C . ILE A 1 132 ? 4.845 3.470 -11.146 1.00 94.38 132 ILE A C 1
ATOM 1057 O O . ILE A 1 132 ? 5.533 4.463 -11.360 1.00 94.38 132 ILE A O 1
ATOM 1061 N N . GLY A 1 133 ? 4.662 2.523 -12.071 1.00 95.81 133 GLY A N 1
ATOM 1062 C CA . GLY A 1 133 ? 5.216 2.593 -13.422 1.00 95.81 133 GLY A CA 1
ATOM 1063 C C . GLY A 1 133 ? 4.630 3.723 -14.265 1.00 95.81 133 GLY A C 1
ATOM 1064 O O . GLY A 1 133 ? 5.243 4.106 -15.257 1.00 95.81 133 GLY A O 1
ATOM 1065 N N . CYS A 1 134 ? 3.490 4.277 -13.858 1.00 95.25 134 CYS A N 1
ATOM 1066 C CA . CYS A 1 134 ? 2.840 5.416 -14.498 1.00 95.25 134 CYS A CA 1
ATOM 1067 C C . CYS A 1 134 ? 3.224 6.766 -13.877 1.00 95.25 134 CYS A C 1
ATOM 1069 O O . CYS A 1 134 ? 2.827 7.821 -14.367 1.00 95.25 134 CYS A O 1
ATOM 1071 N N . MET A 1 135 ? 3.961 6.767 -12.765 1.00 92.75 135 MET A N 1
ATOM 1072 C CA . MET A 1 135 ? 4.272 8.002 -12.053 1.00 92.75 135 MET A CA 1
ATOM 1073 C C . MET A 1 135 ? 5.384 8.777 -12.778 1.00 92.75 135 MET A C 1
ATOM 1075 O O . MET A 1 135 ? 6.425 8.186 -13.083 1.00 92.75 135 MET A O 1
ATOM 1079 N N . PRO A 1 136 ? 5.260 10.108 -12.974 1.00 92.94 136 PRO A N 1
ATOM 1080 C CA . PRO A 1 136 ? 6.250 10.901 -13.713 1.00 92.94 136 PRO A CA 1
ATOM 1081 C C . PRO A 1 136 ? 7.691 10.767 -13.202 1.00 92.94 136 PRO A C 1
ATOM 1083 O O . PRO A 1 136 ? 8.638 10.741 -13.988 1.00 92.94 136 PRO A O 1
ATOM 1086 N N . ILE A 1 137 ? 7.868 10.640 -11.883 1.00 94.06 137 ILE A N 1
ATOM 1087 C CA . ILE A 1 137 ? 9.177 10.429 -11.250 1.00 94.06 137 ILE A CA 1
ATOM 1088 C C . ILE A 1 137 ? 9.842 9.122 -11.709 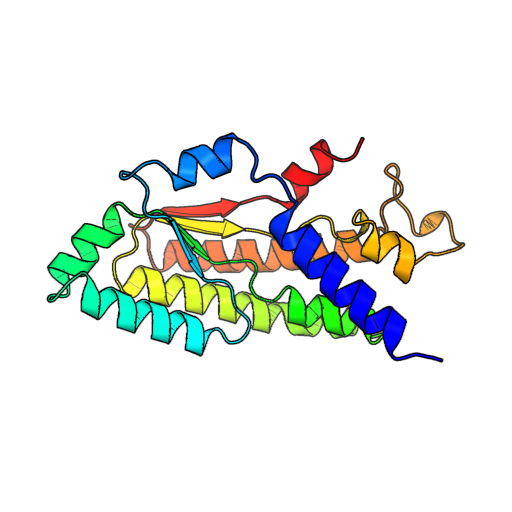1.00 94.06 137 ILE A C 1
ATOM 1090 O O . ILE A 1 137 ? 11.039 9.105 -11.988 1.00 94.06 137 ILE A O 1
ATOM 1094 N N . TYR A 1 138 ? 9.061 8.049 -11.834 1.00 95.06 138 TYR A N 1
ATOM 1095 C CA . TYR A 1 138 ? 9.531 6.739 -12.266 1.00 95.06 138 TYR A CA 1
ATOM 1096 C C . TYR A 1 138 ? 9.759 6.707 -13.778 1.00 95.06 138 TYR A C 1
ATOM 1098 O O . TYR A 1 138 ? 10.806 6.252 -14.227 1.00 95.06 138 TYR A O 1
ATOM 1106 N N . LEU A 1 139 ? 8.840 7.281 -14.557 1.00 95.31 139 LEU A N 1
ATOM 1107 C CA . LEU A 1 139 ? 8.990 7.417 -16.009 1.00 95.31 139 LEU A CA 1
ATOM 1108 C C . LEU A 1 139 ? 10.245 8.206 -16.399 1.00 95.31 139 LEU A C 1
ATOM 1110 O O . LEU A 1 139 ? 10.911 7.867 -17.374 1.00 95.31 139 LEU A O 1
ATOM 1114 N N . THR A 1 140 ? 10.584 9.240 -15.625 1.00 95.44 140 THR A N 1
ATOM 1115 C CA . THR A 1 140 ? 11.780 10.057 -15.865 1.00 95.44 140 THR A CA 1
ATOM 1116 C C . THR A 1 140 ? 13.057 9.327 -15.450 1.00 95.44 140 THR A C 1
ATOM 1118 O O . THR A 1 140 ? 14.031 9.326 -16.198 1.00 95.44 140 THR A O 1
ATOM 1121 N N . ALA A 1 141 ? 13.075 8.718 -14.261 1.00 95.38 141 ALA A N 1
ATOM 1122 C CA . ALA A 1 141 ? 14.283 8.102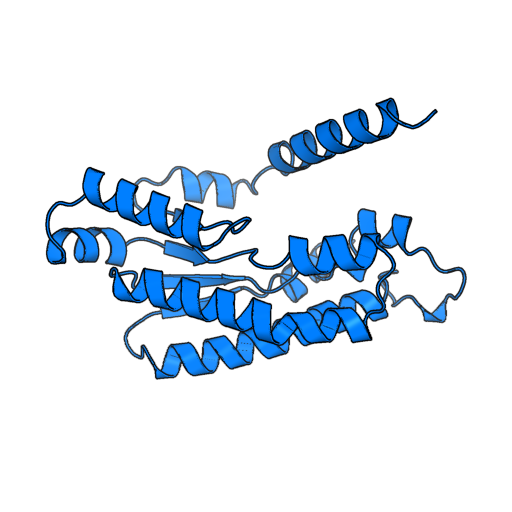 -13.711 1.00 95.38 141 ALA A CA 1
ATOM 1123 C C . ALA A 1 141 ? 14.629 6.746 -14.343 1.00 95.38 141 ALA A C 1
ATOM 1125 O O . ALA A 1 141 ? 15.805 6.415 -14.460 1.00 95.38 141 ALA A O 1
ATOM 1126 N N . PHE A 1 142 ? 13.620 5.980 -14.758 1.00 95.38 142 PHE A N 1
ATOM 1127 C CA . PHE A 1 142 ? 13.764 4.636 -15.324 1.00 95.38 142 PHE A CA 1
ATOM 1128 C C . PHE A 1 142 ? 13.335 4.599 -16.791 1.00 95.38 142 PHE A C 1
ATOM 1130 O O . PHE A 1 142 ? 12.795 3.600 -17.267 1.00 95.38 142 PHE A O 1
ATOM 1137 N N . ARG A 1 143 ? 13.545 5.711 -17.505 1.00 95.06 143 ARG A N 1
ATOM 1138 C CA . ARG A 1 143 ? 13.293 5.788 -18.941 1.00 95.06 143 ARG A CA 1
ATOM 1139 C C . ARG A 1 143 ? 14.049 4.668 -19.660 1.00 95.06 143 ARG A C 1
ATOM 1141 O O . ARG A 1 143 ? 15.239 4.475 -19.428 1.00 95.06 143 ARG A O 1
ATOM 1148 N N . SER A 1 144 ? 13.350 3.976 -20.551 1.00 95.00 144 SER A N 1
ATOM 1149 C CA . SER A 1 144 ? 13.901 2.935 -21.410 1.00 95.00 144 SER A CA 1
ATOM 1150 C C . SER A 1 144 ? 13.747 3.342 -22.870 1.00 95.00 144 SER A C 1
ATOM 1152 O O . SER A 1 144 ? 12.729 3.924 -23.246 1.00 95.00 144 SER A O 1
ATOM 1154 N N . ASP A 1 145 ? 14.739 3.017 -23.694 1.00 96.06 145 ASP A N 1
ATOM 1155 C CA . ASP A 1 145 ? 14.632 3.154 -25.150 1.00 96.06 145 ASP A CA 1
ATOM 1156 C C . ASP A 1 145 ? 13.926 1.949 -25.791 1.00 96.06 145 ASP A C 1
ATOM 1158 O O . ASP A 1 145 ? 13.546 2.012 -26.957 1.00 96.06 145 ASP A O 1
ATOM 1162 N N . ASP A 1 146 ? 13.711 0.868 -25.031 1.00 97.12 146 ASP A N 1
ATOM 1163 C CA . ASP A 1 146 ? 12.938 -0.295 -25.464 1.00 97.12 146 ASP A CA 1
ATOM 1164 C C . ASP A 1 146 ? 11.426 -0.005 -25.382 1.00 97.12 146 ASP A C 1
ATOM 1166 O O . ASP A 1 146 ? 10.882 0.099 -24.273 1.00 97.12 146 ASP A O 1
ATOM 1170 N N . PRO A 1 147 ? 10.703 0.064 -26.519 1.00 94.69 147 PRO A N 1
ATOM 1171 C CA . PRO A 1 147 ? 9.256 0.258 -26.519 1.00 94.69 147 PRO A CA 1
ATOM 1172 C C . PRO A 1 147 ? 8.509 -0.872 -25.804 1.00 94.69 147 PRO A C 1
ATOM 1174 O O . PRO A 1 147 ? 7.434 -0.639 -25.252 1.00 94.69 147 PRO A O 1
ATOM 1177 N N . ALA A 1 148 ? 9.075 -2.084 -25.769 1.00 97.19 148 ALA A N 1
ATOM 1178 C CA . ALA A 1 148 ? 8.483 -3.227 -25.089 1.00 97.19 148 ALA A CA 1
ATOM 1179 C C . ALA A 1 148 ? 8.567 -3.125 -23.558 1.00 97.19 148 ALA A C 1
ATOM 1181 O O . ALA A 1 148 ? 7.915 -3.918 -22.879 1.00 97.19 148 ALA A O 1
ATOM 1182 N N . ALA A 1 149 ? 9.287 -2.150 -22.993 1.00 96.94 149 ALA A N 1
ATOM 1183 C CA . ALA A 1 149 ? 9.264 -1.869 -21.557 1.00 96.94 149 ALA A CA 1
ATOM 1184 C C . ALA A 1 149 ? 7.944 -1.220 -21.098 1.00 96.94 149 ALA A C 1
ATOM 1186 O O . ALA A 1 149 ? 7.604 -1.280 -19.911 1.00 96.94 149 ALA A O 1
ATOM 1187 N N . TYR A 1 150 ? 7.190 -0.638 -22.034 1.00 97.44 150 TYR A N 1
ATOM 1188 C CA . TYR A 1 150 ? 5.979 0.125 -21.760 1.00 97.44 150 TYR A CA 1
ATOM 1189 C C . TYR A 1 150 ? 4.703 -0.658 -22.092 1.00 97.44 150 TYR A C 1
ATOM 1191 O O . TYR A 1 150 ? 4.718 -1.596 -22.897 1.00 97.44 150 TYR A O 1
ATOM 1199 N N . ASP A 1 151 ? 3.602 -0.302 -21.437 1.00 94.75 151 ASP A N 1
ATOM 1200 C CA . ASP A 1 151 ? 2.252 -0.733 -21.806 1.00 94.75 151 ASP A CA 1
ATOM 1201 C C . ASP A 1 151 ? 1.564 0.282 -22.740 1.00 94.75 151 ASP A C 1
ATOM 1203 O O . ASP A 1 151 ? 2.175 1.240 -23.230 1.00 94.75 151 ASP A O 1
ATOM 1207 N N . GLU A 1 152 ? 0.284 0.043 -23.025 1.00 92.38 152 GLU A N 1
ATOM 1208 C CA . GLU A 1 152 ? -0.539 0.881 -23.903 1.00 92.38 152 GLU A CA 1
ATOM 1209 C C . GLU A 1 152 ? -0.697 2.314 -23.371 1.00 92.38 152 GLU A C 1
ATOM 1211 O O . GLU A 1 152 ? -0.735 3.255 -24.164 1.00 92.38 152 GLU A O 1
ATOM 1216 N N . LEU A 1 153 ? -0.677 2.491 -22.044 1.00 91.31 153 LEU A N 1
ATOM 1217 C CA . LEU A 1 153 ? -0.765 3.784 -21.357 1.00 91.31 153 LEU A CA 1
ATOM 1218 C C . LEU A 1 153 ? 0.603 4.458 -21.173 1.00 91.31 153 LEU A C 1
ATOM 1220 O O . LEU A 1 153 ? 0.715 5.469 -20.482 1.00 91.31 153 LEU A O 1
ATOM 1224 N N . LYS A 1 154 ? 1.660 3.915 -21.792 1.00 93.69 154 LYS A N 1
ATOM 1225 C CA . LYS A 1 154 ? 3.046 4.391 -21.653 1.00 93.69 154 LYS A CA 1
ATOM 1226 C C . LYS A 1 154 ? 3.575 4.320 -20.221 1.00 93.69 154 LYS A C 1
ATOM 1228 O O . LYS A 1 154 ? 4.521 5.031 -19.881 1.00 93.69 154 LYS A O 1
ATOM 1233 N N . CYS A 1 155 ? 3.048 3.410 -19.410 1.00 95.94 155 CYS A N 1
ATOM 1234 C CA . CYS A 1 155 ? 3.599 3.101 -18.102 1.00 95.94 155 CYS A CA 1
ATOM 1235 C C . CYS A 1 155 ? 4.665 2.006 -18.188 1.00 95.94 155 CYS A C 1
ATOM 1237 O O . CYS A 1 155 ? 4.613 1.121 -19.040 1.00 95.94 155 CYS A O 1
ATOM 1239 N N . LEU A 1 156 ? 5.636 2.031 -17.275 1.00 97.69 156 LEU A N 1
ATOM 1240 C CA . LEU A 1 156 ? 6.675 1.004 -17.174 1.00 97.69 156 LEU A CA 1
ATOM 1241 C C . LEU A 1 156 ? 6.105 -0.301 -16.595 1.00 97.69 156 LEU A C 1
ATOM 1243 O O . LEU A 1 156 ? 5.810 -0.388 -15.397 1.00 97.69 156 LEU A O 1
ATOM 1247 N N . LYS A 1 157 ? 6.030 -1.354 -17.421 1.00 97.38 157 LYS A N 1
ATOM 1248 C CA . LYS A 1 157 ? 5.425 -2.647 -17.046 1.00 97.38 157 LYS A CA 1
ATOM 1249 C C . LYS A 1 157 ? 6.108 -3.302 -15.854 1.00 97.38 157 LYS A C 1
ATOM 1251 O O . LYS A 1 157 ? 5.433 -3.798 -14.963 1.00 97.38 157 LYS A O 1
ATOM 1256 N N . GLY A 1 158 ? 7.442 -3.281 -15.800 1.00 97.12 158 GLY A N 1
ATOM 1257 C CA . GLY A 1 158 ? 8.191 -3.900 -14.699 1.00 97.12 158 GLY A CA 1
ATOM 1258 C C . GLY A 1 158 ? 7.835 -3.313 -13.328 1.00 97.12 158 GLY A C 1
ATOM 1259 O O . GLY A 1 158 ? 7.677 -4.046 -12.354 1.00 97.12 158 GLY A O 1
ATOM 1260 N N . LEU A 1 159 ? 7.637 -1.995 -13.268 1.00 97.06 159 LEU A N 1
ATOM 1261 C CA . LEU A 1 159 ? 7.278 -1.282 -12.045 1.00 97.06 159 LEU A CA 1
ATOM 1262 C C . LEU A 1 159 ? 5.802 -1.484 -11.669 1.00 97.06 159 LEU A C 1
ATOM 1264 O O . LEU A 1 159 ? 5.493 -1.685 -10.495 1.00 97.06 159 LEU A O 1
ATOM 1268 N N . ASN A 1 160 ? 4.898 -1.509 -12.653 1.00 96.81 160 ASN A N 1
ATOM 1269 C CA . ASN A 1 160 ? 3.493 -1.855 -12.415 1.00 96.81 160 ASN A CA 1
ATOM 1270 C C . ASN A 1 160 ? 3.336 -3.313 -11.951 1.00 96.81 160 ASN A C 1
ATOM 1272 O O . ASN A 1 160 ? 2.615 -3.570 -10.990 1.00 96.81 160 ASN A O 1
ATOM 1276 N N . ASN A 1 161 ? 4.090 -4.251 -12.530 1.00 97.75 161 ASN A N 1
ATOM 1277 C CA . ASN A 1 161 ? 4.123 -5.648 -12.090 1.00 97.75 161 ASN A CA 1
ATOM 1278 C C . ASN A 1 161 ? 4.630 -5.782 -10.647 1.00 97.75 161 ASN A C 1
ATOM 1280 O O . ASN A 1 161 ? 4.103 -6.585 -9.877 1.00 97.75 161 ASN A O 1
ATOM 1284 N N . PHE A 1 162 ? 5.623 -4.980 -10.250 1.00 97.69 162 PHE A N 1
ATOM 1285 C CA . PHE A 1 162 ? 6.055 -4.915 -8.854 1.00 97.69 162 PHE A CA 1
ATOM 1286 C C . PHE A 1 162 ? 4.929 -4.426 -7.928 1.00 97.69 162 PHE A C 1
ATOM 1288 O O . PHE A 1 162 ? 4.693 -5.037 -6.884 1.00 97.69 162 PHE A O 1
ATOM 1295 N N . ALA A 1 163 ? 4.210 -3.363 -8.303 1.00 96.50 163 ALA A N 1
ATOM 1296 C CA . ALA A 1 163 ? 3.083 -2.864 -7.515 1.00 96.50 163 ALA A CA 1
ATOM 1297 C C . ALA A 1 163 ? 1.952 -3.897 -7.388 1.00 96.50 163 ALA A C 1
ATOM 1299 O O . ALA A 1 163 ? 1.429 -4.090 -6.291 1.00 96.50 163 ALA A O 1
ATOM 1300 N N . MET A 1 164 ? 1.632 -4.623 -8.462 1.00 97.00 164 MET A N 1
ATOM 1301 C CA . MET A 1 164 ? 0.670 -5.730 -8.423 1.00 97.00 164 MET A CA 1
ATOM 1302 C C . MET A 1 164 ? 1.134 -6.848 -7.483 1.00 97.00 164 MET A C 1
ATOM 1304 O O . MET A 1 164 ? 0.380 -7.271 -6.610 1.00 97.00 164 MET A O 1
ATOM 1308 N N . PHE A 1 165 ? 2.401 -7.267 -7.576 1.00 97.88 165 PHE A N 1
ATOM 1309 C CA . PHE A 1 165 ? 2.978 -8.259 -6.663 1.00 97.88 165 PHE A CA 1
ATOM 1310 C C . PHE A 1 165 ? 2.875 -7.820 -5.194 1.00 97.88 165 PHE A C 1
ATOM 1312 O O . PHE A 1 165 ? 2.506 -8.613 -4.323 1.00 97.88 165 PHE A O 1
ATOM 1319 N N . TYR A 1 166 ? 3.177 -6.555 -4.904 1.00 96.75 166 TYR A N 1
ATOM 1320 C CA . TYR A 1 166 ? 3.003 -5.980 -3.573 1.00 96.75 166 TYR A CA 1
ATOM 1321 C C . TYR A 1 166 ? 1.540 -6.060 -3.106 1.00 96.75 166 TYR A C 1
ATOM 1323 O O . TYR A 1 166 ? 1.264 -6.561 -2.012 1.00 96.75 166 TYR A O 1
ATOM 1331 N N . ASN A 1 167 ? 0.605 -5.633 -3.957 1.00 97.31 167 ASN A N 1
ATOM 1332 C CA . ASN A 1 167 ? -0.828 -5.616 -3.667 1.00 97.31 167 ASN A CA 1
ATOM 1333 C C . ASN A 1 167 ? -1.386 -7.018 -3.403 1.00 97.31 167 ASN A C 1
ATOM 1335 O O . ASN A 1 167 ? -2.156 -7.200 -2.460 1.00 97.31 167 ASN A O 1
ATOM 1339 N N . ASP A 1 168 ? -0.940 -8.030 -4.143 1.00 98.19 168 ASP A N 1
ATOM 1340 C CA . ASP A 1 168 ? -1.340 -9.424 -3.933 1.00 98.19 168 ASP A CA 1
ATOM 1341 C C . ASP A 1 168 ? -0.854 -9.984 -2.591 1.00 98.19 168 ASP A C 1
ATOM 1343 O O . ASP A 1 168 ? -1.556 -10.753 -1.924 1.00 98.19 168 ASP A O 1
ATOM 1347 N N . ASN A 1 169 ? 0.360 -9.624 -2.164 1.00 98.06 169 ASN A N 1
ATOM 1348 C CA . ASN A 1 169 ? 0.867 -10.002 -0.842 1.00 98.06 169 ASN A CA 1
ATOM 1349 C C . ASN A 1 169 ? 0.071 -9.304 0.267 1.00 98.06 169 ASN A C 1
ATOM 1351 O O . ASN A 1 169 ? -0.327 -9.951 1.241 1.00 98.06 169 ASN A O 1
ATOM 1355 N N . LEU A 1 170 ? -0.218 -8.013 0.096 1.00 97.50 170 LEU A N 1
ATOM 1356 C CA . LEU A 1 170 ? -0.997 -7.237 1.051 1.00 97.50 170 LEU A CA 1
ATOM 1357 C C . LEU A 1 170 ? -2.421 -7.786 1.204 1.00 97.50 170 LEU A C 1
ATOM 1359 O O . LEU A 1 170 ? -2.855 -8.058 2.321 1.00 97.50 170 LEU A O 1
ATOM 1363 N N . GLN A 1 171 ? -3.133 -8.035 0.104 1.00 98.12 171 GLN A N 1
ATOM 1364 C CA . GLN A 1 171 ? -4.488 -8.590 0.143 1.00 98.12 171 GLN A CA 1
ATOM 1365 C C . GLN A 1 171 ? -4.537 -9.959 0.838 1.00 98.12 171 GLN A C 1
ATOM 1367 O O . GLN A 1 171 ? -5.455 -10.223 1.623 1.00 98.12 171 GLN A O 1
ATOM 1372 N N . ARG A 1 172 ? -3.530 -10.820 0.624 1.00 98.50 172 ARG A N 1
ATOM 1373 C CA . ARG A 1 172 ? -3.401 -12.096 1.350 1.00 98.50 172 ARG A CA 1
ATOM 1374 C C . ARG A 1 172 ? -3.218 -11.884 2.852 1.00 98.50 172 ARG A C 1
ATOM 1376 O O . ARG A 1 172 ? -3.886 -12.559 3.637 1.00 98.50 172 ARG A O 1
ATOM 1383 N N . ALA A 1 173 ? -2.373 -10.939 3.259 1.00 97.81 173 ALA A N 1
ATOM 1384 C CA . ALA A 1 173 ? -2.176 -10.608 4.669 1.00 97.81 173 ALA A CA 1
ATOM 1385 C C . ALA A 1 173 ? -3.447 -10.032 5.316 1.00 97.81 173 ALA A C 1
ATOM 1387 O O . ALA A 1 173 ? -3.810 -10.440 6.419 1.00 97.81 173 ALA A O 1
ATOM 1388 N N . LEU A 1 174 ? -4.180 -9.164 4.612 1.00 97.75 174 LEU A N 1
ATOM 1389 C CA . LEU A 1 174 ? -5.457 -8.621 5.085 1.00 97.75 174 LEU A CA 1
ATOM 1390 C C . LEU A 1 174 ? -6.538 -9.699 5.187 1.00 97.75 174 LEU A C 1
ATOM 1392 O O . LEU A 1 174 ? -7.315 -9.700 6.136 1.00 97.75 174 LEU A O 1
ATOM 1396 N N . LYS A 1 175 ? -6.568 -10.669 4.264 1.00 98.38 175 LYS A N 1
ATOM 1397 C CA . LYS A 1 175 ? -7.465 -11.830 4.365 1.00 98.38 175 LYS A CA 1
ATOM 1398 C C . LYS A 1 175 ? -7.183 -12.660 5.619 1.00 98.38 175 LYS A C 1
ATOM 1400 O O . LYS A 1 175 ? -8.122 -13.180 6.209 1.00 98.38 175 LYS A O 1
ATOM 1405 N N . GLN A 1 176 ? -5.921 -12.795 6.026 1.00 98.12 176 GLN A N 1
ATOM 1406 C CA . GLN A 1 176 ? -5.582 -13.436 7.300 1.00 98.12 176 GLN A CA 1
ATOM 1407 C C . GLN A 1 176 ? -6.014 -12.575 8.488 1.00 98.12 176 GLN A C 1
ATOM 1409 O O . GLN A 1 176 ? -6.641 -13.095 9.400 1.00 98.12 176 GLN A O 1
ATOM 1414 N N . LEU A 1 177 ? -5.742 -11.268 8.454 1.00 97.50 177 LEU A N 1
ATOM 1415 C CA . LEU A 1 177 ? -6.101 -10.358 9.544 1.00 97.50 177 LEU A CA 1
ATOM 1416 C C . LEU A 1 177 ? -7.620 -10.321 9.792 1.00 97.50 177 LEU A C 1
ATOM 1418 O O . LEU A 1 177 ? -8.048 -10.368 10.936 1.00 97.50 177 LEU A O 1
ATOM 1422 N N . ARG A 1 178 ? -8.442 -10.363 8.735 1.00 98.38 178 ARG A N 1
ATOM 1423 C CA . ARG A 1 178 ? -9.910 -10.498 8.842 1.00 98.38 178 ARG A CA 1
ATOM 1424 C C . ARG A 1 178 ? -10.366 -11.788 9.527 1.00 98.38 178 ARG A C 1
ATOM 1426 O O . ARG A 1 178 ? -11.433 -11.812 10.119 1.00 98.38 178 ARG A O 1
ATOM 1433 N N . LYS A 1 179 ? -9.587 -12.871 9.433 1.00 98.12 179 LYS A N 1
ATOM 1434 C CA . LYS A 1 179 ? -9.879 -14.118 10.163 1.00 98.12 179 LYS A CA 1
ATOM 1435 C C . LYS A 1 179 ? -9.499 -14.018 11.638 1.00 98.12 179 LYS A C 1
ATOM 1437 O O . LYS A 1 179 ? -10.115 -14.686 12.454 1.00 98.12 179 LYS A O 1
ATOM 1442 N N . GLU A 1 180 ? -8.470 -13.235 11.953 1.00 97.94 180 GLU A N 1
ATOM 1443 C CA . GLU A 1 180 ? -8.031 -12.983 13.330 1.00 97.94 180 GLU A CA 1
ATOM 1444 C C . GLU A 1 180 ? -9.008 -12.052 14.071 1.00 97.94 180 GLU A C 1
ATOM 1446 O O . GLU A 1 180 ? -9.202 -12.221 15.269 1.00 97.94 180 GLU A O 1
ATOM 1451 N N . TYR A 1 181 ? -9.654 -11.125 13.353 1.00 97.69 181 TYR A N 1
ATOM 1452 C CA . TYR A 1 181 ? -10.593 -10.137 13.895 1.00 97.69 181 TYR A CA 1
ATOM 1453 C C . TYR A 1 181 ? -11.917 -10.140 13.109 1.00 97.69 181 TYR A C 1
ATOM 1455 O O . TYR A 1 181 ? -12.124 -9.265 12.265 1.00 97.69 181 TYR A O 1
ATOM 1463 N N . PRO A 1 182 ? -12.808 -11.125 13.340 1.00 97.12 182 PRO A N 1
ATOM 1464 C CA . PRO A 1 182 ? -14.045 -11.275 12.567 1.00 97.12 182 PRO A CA 1
ATOM 1465 C C . PRO A 1 182 ? -15.046 -10.128 12.774 1.00 97.12 182 PRO A C 1
ATOM 1467 O O . PRO A 1 182 ? -15.830 -9.847 11.871 1.00 97.12 182 PRO A O 1
ATOM 1470 N N . ASP A 1 183 ? -14.992 -9.449 13.922 1.00 96.19 183 ASP A N 1
ATOM 1471 C CA . ASP A 1 183 ? -15.927 -8.377 14.291 1.00 96.19 183 ASP A CA 1
ATOM 1472 C C . ASP A 1 183 ? -15.471 -6.978 13.831 1.00 96.19 183 ASP A C 1
ATOM 1474 O O . ASP A 1 183 ? -16.156 -5.988 14.073 1.00 96.19 183 ASP A O 1
ATOM 1478 N N . VAL A 1 184 ? -14.320 -6.884 13.153 1.00 96.62 184 VAL A N 1
ATOM 1479 C CA . VAL A 1 184 ? -13.705 -5.618 12.729 1.00 96.62 184 VAL A CA 1
ATOM 1480 C C . VAL A 1 184 ? -13.829 -5.446 11.219 1.00 96.62 184 VAL A C 1
ATOM 1482 O O . VAL A 1 184 ? -13.485 -6.329 10.428 1.00 96.62 184 VAL A O 1
ATOM 1485 N N . THR A 1 185 ? -14.236 -4.254 10.787 1.00 97.12 185 THR A N 1
ATOM 1486 C CA . THR A 1 185 ? -14.319 -3.913 9.366 1.00 97.12 185 THR A CA 1
ATOM 1487 C C . THR A 1 185 ? -12.939 -3.544 8.826 1.00 97.12 185 THR A C 1
ATOM 1489 O O . THR A 1 185 ? -12.456 -2.429 9.008 1.00 97.12 185 THR A O 1
ATOM 1492 N N . ILE A 1 186 ? -12.292 -4.481 8.129 1.00 97.38 186 ILE A N 1
ATOM 1493 C CA . ILE A 1 186 ? -10.981 -4.266 7.496 1.00 97.38 186 ILE A CA 1
ATOM 1494 C C . ILE A 1 186 ? -11.153 -4.153 5.980 1.00 97.38 186 ILE A C 1
ATOM 1496 O O . ILE A 1 186 ? -11.473 -5.135 5.302 1.00 97.38 186 ILE A O 1
ATOM 1500 N N . VAL A 1 187 ? -10.879 -2.982 5.416 1.00 96.50 187 VAL A N 1
ATOM 1501 C CA . VAL A 1 187 ? -11.084 -2.656 3.998 1.00 96.50 187 VAL A CA 1
ATOM 1502 C C . VAL A 1 187 ? -9.741 -2.516 3.285 1.00 96.50 187 VAL A C 1
ATOM 1504 O O . VAL A 1 187 ? -8.821 -1.868 3.776 1.00 96.50 187 VAL A O 1
ATOM 1507 N N . TYR A 1 188 ? -9.631 -3.132 2.108 1.00 96.75 188 TYR A N 1
ATOM 1508 C CA . TYR A 1 188 ? -8.520 -2.886 1.189 1.00 96.75 188 TYR A CA 1
ATOM 1509 C C . TYR A 1 188 ? -8.908 -1.736 0.259 1.00 96.75 188 TYR A C 1
ATOM 1511 O O . TYR A 1 188 ? -9.969 -1.801 -0.359 1.00 96.75 188 TYR A O 1
ATOM 1519 N N . ALA A 1 189 ? -8.072 -0.704 0.164 1.00 94.94 189 ALA A N 1
ATOM 1520 C CA . ALA A 1 189 ? -8.275 0.384 -0.788 1.00 94.94 189 ALA A CA 1
ATOM 1521 C C . ALA A 1 189 ? -7.426 0.148 -2.047 1.00 94.94 189 ALA A C 1
ATOM 1523 O O . ALA A 1 189 ? -6.197 0.217 -2.004 1.00 94.94 189 ALA A O 1
ATOM 1524 N N . ASP A 1 190 ? -8.095 -0.136 -3.168 1.00 94.62 190 ASP A N 1
ATOM 1525 C CA . ASP A 1 190 ? -7.461 -0.403 -4.463 1.00 94.62 190 ASP A CA 1
ATOM 1526 C C . ASP A 1 190 ? -7.039 0.896 -5.165 1.00 94.62 190 ASP A C 1
ATOM 1528 O O . ASP A 1 190 ? -7.681 1.399 -6.090 1.00 94.62 190 ASP A O 1
ATOM 1532 N N . TYR A 1 191 ? -5.932 1.458 -4.690 1.00 92.62 191 TYR A N 1
ATOM 1533 C CA . TYR A 1 191 ? -5.315 2.637 -5.290 1.00 92.62 191 TYR A CA 1
ATOM 1534 C C . TYR A 1 191 ? -4.741 2.373 -6.679 1.00 92.62 191 TYR A C 1
ATOM 1536 O O . TYR A 1 191 ? -4.644 3.301 -7.484 1.00 92.62 191 TYR A O 1
ATOM 1544 N N . PHE A 1 192 ? -4.371 1.126 -6.971 1.00 92.81 192 PHE A N 1
ATOM 1545 C CA . PHE A 1 192 ? -3.801 0.753 -8.256 1.00 92.81 192 PHE A CA 1
ATOM 1546 C C . PHE A 1 192 ? -4.812 0.965 -9.379 1.00 92.81 192 PHE A C 1
ATOM 1548 O O . PHE A 1 192 ? -4.533 1.670 -10.349 1.00 92.81 192 PHE A O 1
ATOM 1555 N N . THR A 1 193 ? -6.001 0.389 -9.218 1.00 92.06 193 THR A N 1
ATOM 1556 C CA . THR A 1 193 ? -7.091 0.524 -10.182 1.00 92.06 193 THR A CA 1
ATOM 1557 C C . THR A 1 193 ? -7.641 1.946 -10.185 1.00 92.06 193 THR A C 1
ATOM 1559 O O . THR A 1 193 ? -7.846 2.519 -11.252 1.00 92.06 193 THR A O 1
ATOM 1562 N N . ALA A 1 194 ? -7.825 2.555 -9.006 1.00 90.81 194 ALA A N 1
ATOM 1563 C CA . ALA A 1 194 ? -8.356 3.913 -8.904 1.00 90.81 194 ALA A CA 1
ATOM 1564 C C . ALA A 1 194 ? -7.496 4.942 -9.653 1.00 90.81 194 ALA A C 1
ATOM 1566 O O . ALA A 1 194 ? -8.039 5.781 -10.366 1.00 90.81 194 ALA A O 1
ATOM 1567 N N . LEU A 1 195 ? -6.164 4.871 -9.532 1.00 86.69 195 LEU A N 1
ATOM 1568 C CA . LEU A 1 195 ? -5.289 5.784 -10.267 1.00 86.69 195 LEU A CA 1
ATOM 1569 C C . LEU A 1 195 ? -5.167 5.442 -11.745 1.00 86.69 195 LEU A C 1
ATOM 1571 O O . LEU A 1 195 ? -4.996 6.370 -12.527 1.00 86.69 195 LEU A O 1
ATOM 1575 N N . HIS A 1 196 ? -5.293 4.176 -12.148 1.00 81.31 196 HIS A N 1
ATOM 1576 C CA . HIS A 1 196 ? -5.313 3.838 -13.572 1.00 81.31 196 HIS A CA 1
ATOM 1577 C C . HIS A 1 196 ? -6.428 4.559 -14.335 1.00 81.31 196 HIS A C 1
ATOM 1579 O O . HIS A 1 196 ? -6.190 5.019 -15.446 1.00 81.31 196 HIS A O 1
ATOM 1585 N N . TYR A 1 197 ? -7.600 4.749 -13.723 1.00 82.44 197 TYR A N 1
ATOM 1586 C CA . TYR A 1 197 ? -8.693 5.523 -14.326 1.00 82.44 197 TYR A CA 1
ATOM 1587 C C . TYR A 1 197 ? -8.413 7.026 -14.460 1.00 82.44 197 TYR A C 1
ATOM 1589 O O . TYR A 1 197 ? -9.102 7.707 -15.214 1.00 82.44 197 TYR A O 1
ATOM 1597 N N . CYS A 1 198 ? -7.429 7.554 -13.732 1.00 80.44 198 CYS A N 1
ATOM 1598 C CA . CYS A 1 198 ? -7.048 8.966 -13.779 1.00 80.44 198 CYS A CA 1
ATOM 1599 C C . CYS A 1 198 ? -5.893 9.245 -14.753 1.00 80.44 198 CYS A C 1
ATOM 1601 O O . CYS A 1 198 ? -5.491 10.400 -14.898 1.00 80.44 198 CYS A O 1
ATOM 1603 N N . ILE A 1 199 ? -5.322 8.208 -15.371 1.00 77.25 199 ILE A N 1
ATOM 1604 C CA . ILE A 1 199 ? -4.250 8.347 -16.356 1.00 77.25 199 ILE A CA 1
ATOM 1605 C C . ILE A 1 199 ? -4.918 8.599 -17.711 1.00 77.25 199 ILE A C 1
ATOM 1607 O O . ILE A 1 199 ? -5.401 7.668 -18.352 1.00 77.25 199 ILE A O 1
ATOM 1611 N N . CYS A 1 200 ? -4.993 9.879 -18.082 1.00 49.12 200 CYS A N 1
ATOM 1612 C CA . CYS A 1 200 ? -5.489 10.372 -19.369 1.00 49.12 200 CYS A CA 1
ATOM 1613 C C . CYS A 1 200 ? -4.350 10.570 -20.371 1.00 49.12 200 CYS A C 1
ATOM 1615 O O . CYS A 1 200 ? -3.308 11.135 -19.960 1.00 49.12 200 CYS A O 1
#

Sequence (200 aa):
MNGEKFLWYRIFLLRLLLAVPLVPSLSAMLRDDTVSLAKLICWKGQVQLDWFKDHLKSICYTQTECAHKLERALFLVGEVGGNDYNYAFFQGKTIGEIQSYVPHIVQKIKDAARKVIDHGAQTVIVPGNFPIGCMPIYLTAFRSDDPAAYDELKCLKGLNNFAMFYNDNLQRALKQLRKEYPDVTIVYADYFTALHYCIC

Organism: Nelumbo nucifera (NCBI:txid4432)

Radius of gyration: 18.76 Å; chains: 1; bounding box: 46×37×57 Å

InterPro domains:
  IPR001087 GDSL lipase/esterase [PF00657] (78-191)
  IPR036514 SGNH hydrolase superfamily [G3DSA:3.40.50.1110] (28-199)

Foldseek 3Di:
DPDVVVVVVVVVVVCVVVPPPCPVVNVVLVPDPQEAEAEQEPPPNVVSLVVVVVVLVVQDPDLVRQLVVQQRYAYEQDPFCCCVLVVCVLVVHDLVVSLVCLLVRLVSSLVSQVSSVVSNHQHYEYEADAQVQLDPVNCVRVPDPDPVLADPLRGGPSSSVSSVSSRVSNVVSQVVSCVVPVRGHYHYHYNHVVVVVVSD

Secondary structure (DSSP, 8-state):
--SHHHHHHHHHHHHHHHHS---HHHHHHTS-TT--EEEE--SSHHHHHHHHHHHHHHH-SSHHHHHHHHTTSEEEE--TTHHHHHHHHHTT--HHHHHTTHHHHHHHHHHHHHHHHHTT--EEEEEPPP-GGGSHHHHHHT--S-GGGB-TTS-BHHHHHHHHHHHHHHHHHHHHHHHH-TTSEEEEE-HHHHHHTT--